Protein AF-A0ABD1CDZ5-F1 (afdb_monomer)

Solvent-accessible surface area (backbone atoms only — not comparable to full-atom values): 15949 Å² total; per-residue (Å²): 122,43,67,60,35,50,47,51,55,56,45,36,78,31,48,39,81,92,71,64,24,37,51,43,98,86,75,43,73,45,34,65,65,54,36,38,76,71,72,40,55,86,58,46,58,61,53,51,50,50,23,51,51,48,58,75,68,63,69,48,76,65,55,52,51,36,51,47,49,33,53,67,33,44,91,60,92,88,57,92,55,54,69,60,37,48,54,57,21,49,54,37,53,52,49,47,52,52,49,45,31,63,76,54,73,66,43,84,60,37,62,55,53,48,53,56,60,56,50,47,60,56,54,34,52,53,53,35,50,52,50,49,52,49,52,46,52,36,49,75,69,72,45,87,72,57,67,69,59,38,58,70,57,65,54,71,80,78,53,69,73,58,50,52,51,53,53,53,56,60,56,63,74,67,71,84,71,89,82,83,85,86,85,84,88,85,83,88,88,82,89,81,83,88,89,87,80,88,79,87,80,82,89,86,87,83,88,92,82,91,80,90,83,86,89,81,90,80,89,82,90,88,89,89,87,89,80,91,82,86,89,86,88,91,80,89,84,87,81,82,91,86,84,89,134

Foldseek 3Di:
DLVQLLVLLVQLVQADPVQLFGQDPVRDTQHLVNCVVVVNNVLVVLSSVLSVLCVVLVQDPLLSVLLSLLSVLPDDPPDPCNVVSVVSSVVSLVVNLVVLCVVVVNDPCSVVSSVSSVVSSVSSVVSLVVVLVVLQVCVLVVHDDPPVCCVVSVNDDDPVVSVVVSVVVVVVVPPPDDDDDDDDDDDDDDDDDDDDDDDDDDDDDDDDDDDDDDDDDDDDDDDDDDDDDDDDDDDDDDDDDDDDD

Sequence (245 aa):
ACSSEVMMLRMARRYDAATDSILFANNRSYTRDSYRMAGMADTIEDLLHFCRQMYSLTVDNVEYALLTAIVIFSDRPGLEQAELVEHIQSYYIDTLRIYILNRHGGDHKCSVIFAKLLSILTELRTLGNQNSEMCFSLKLKNRKLPRFLEEIWDVQDIPPSMQAQIVAQQQQGSAGVLQLPAIQAANNNAAALSQNSGSGGSSGSSLHGQQMTTPNNNSSSSQQQQQQVHANGSGGSSGGMLDQV

Secondary structure (DSSP, 8-state):
--HHHHHHHHHHTTEETTTTEEE-TTS-EEEHHHHHHTT-HHHHHHHHHHHHHHHHTT--HHHHHHHHHHHHTS--TT-TTHHHHHHHHHHHHHHHHHHHHHHTTT-THHHHHHHHHHHHHHHHHHHHHHHHHHHHHHHHTT----HHHHHHTT-PPPPHHHHHHHHHHHHHTS-SS--PPP---------------------------------------------------------------

Structure (mmCIF, N/CA/C/O backbone):
data_AF-A0ABD1CDZ5-F1
#
_entry.id   AF-A0ABD1CDZ5-F1
#
loop_
_atom_site.group_PDB
_atom_site.id
_atom_site.type_symbol
_atom_site.label_atom_id
_atom_site.label_alt_id
_atom_site.label_comp_id
_atom_site.label_asym_id
_atom_site.label_entity_id
_atom_site.label_seq_id
_atom_site.pdbx_PDB_ins_code
_atom_site.Cartn_x
_atom_site.Cartn_y
_atom_site.Cartn_z
_atom_site.occupancy
_atom_site.B_iso_or_equiv
_atom_site.auth_seq_id
_atom_site.auth_comp_id
_atom_site.auth_asym_id
_atom_site.auth_atom_id
_atom_site.pdbx_PDB_model_num
ATOM 1 N N . ALA A 1 1 ? -2.675 -4.984 11.079 1.00 68.81 1 ALA A N 1
ATOM 2 C CA . ALA A 1 1 ? -1.204 -4.777 11.057 1.00 68.81 1 ALA A CA 1
ATOM 3 C C . ALA A 1 1 ? -0.490 -5.090 9.719 1.00 68.81 1 ALA A C 1
ATOM 5 O O . ALA A 1 1 ? 0.612 -4.598 9.537 1.00 68.81 1 ALA A O 1
ATOM 6 N N . CYS A 1 2 ? -1.048 -5.857 8.771 1.00 90.81 2 CYS A N 1
ATOM 7 C CA . CYS A 1 2 ? -0.552 -5.919 7.371 1.00 90.81 2 CYS A CA 1
ATOM 8 C C . CYS A 1 2 ? -1.678 -5.724 6.335 1.00 90.81 2 CYS A C 1
ATOM 10 O O . CYS A 1 2 ? -1.440 -5.344 5.193 1.00 90.81 2 CYS A O 1
ATOM 12 N N . SER A 1 3 ? -2.931 -5.933 6.748 1.00 96.00 3 SER A N 1
ATOM 13 C CA . SER A 1 3 ? -4.127 -5.783 5.917 1.00 96.00 3 SER A CA 1
ATOM 14 C C . SER A 1 3 ? -4.270 -4.384 5.305 1.00 96.00 3 SER A C 1
ATOM 16 O O . SER A 1 3 ? -4.565 -4.276 4.117 1.00 96.00 3 SER A O 1
ATOM 18 N N . SER A 1 4 ? -4.030 -3.320 6.079 1.00 96.00 4 SER A N 1
ATOM 19 C CA . SER A 1 4 ? -4.047 -1.933 5.590 1.00 96.00 4 SER A CA 1
ATOM 20 C C . SER A 1 4 ? -2.900 -1.649 4.615 1.00 96.00 4 SER A C 1
ATOM 22 O O . SER A 1 4 ? -3.125 -1.054 3.569 1.00 96.00 4 SER A O 1
ATOM 24 N N . GLU A 1 5 ? -1.693 -2.142 4.890 1.00 97.25 5 GLU A N 1
ATOM 25 C CA . GLU A 1 5 ? -0.520 -1.996 4.015 1.00 97.25 5 GLU A CA 1
ATOM 26 C C . GLU A 1 5 ? -0.754 -2.679 2.650 1.00 97.25 5 GLU A C 1
ATOM 28 O O . GLU A 1 5 ? -0.604 -2.069 1.590 1.00 97.25 5 GLU A O 1
ATOM 33 N N . VAL A 1 6 ? -1.230 -3.930 2.658 1.00 97.56 6 VAL A N 1
ATOM 34 C CA . VAL A 1 6 ? -1.592 -4.666 1.434 1.00 97.56 6 VAL A CA 1
ATOM 35 C C . VAL A 1 6 ? -2.753 -3.992 0.698 1.00 97.56 6 VAL A C 1
ATOM 37 O O . VAL A 1 6 ? -2.795 -3.996 -0.535 1.00 97.56 6 VAL A O 1
ATOM 40 N N . MET A 1 7 ? -3.695 -3.383 1.421 1.00 96.88 7 MET A N 1
ATOM 41 C CA . MET A 1 7 ? -4.756 -2.582 0.814 1.00 96.88 7 MET A CA 1
ATOM 42 C C . MET A 1 7 ? -4.172 -1.392 0.038 1.00 96.88 7 MET A C 1
ATOM 44 O O . MET A 1 7 ? -4.588 -1.184 -1.101 1.00 96.88 7 MET A O 1
ATOM 48 N N . MET A 1 8 ? -3.176 -0.676 0.571 1.00 97.19 8 MET A N 1
ATOM 49 C CA . MET A 1 8 ? -2.532 0.438 -0.142 1.00 97.19 8 MET A CA 1
ATOM 50 C C . MET A 1 8 ? -1.826 -0.022 -1.422 1.00 97.19 8 MET A C 1
ATOM 52 O O . MET A 1 8 ? -1.990 0.607 -2.467 1.00 97.19 8 MET A O 1
ATOM 56 N N . LEU A 1 9 ? -1.132 -1.169 -1.399 1.00 97.75 9 LEU A N 1
ATOM 57 C CA . LEU A 1 9 ? -0.561 -1.769 -2.616 1.00 97.75 9 LEU A CA 1
ATOM 58 C C 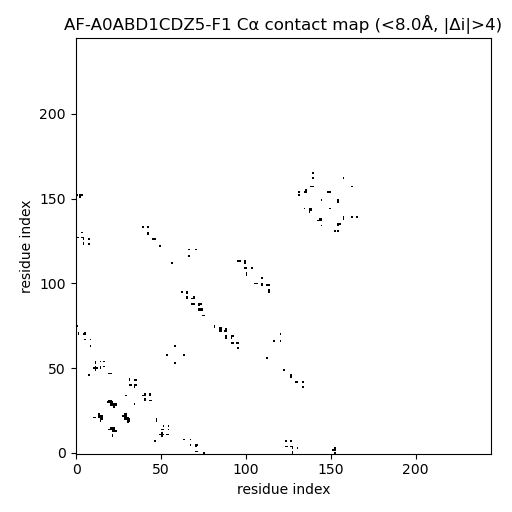. LEU A 1 9 ? -1.641 -2.060 -3.666 1.00 97.75 9 LEU A C 1
ATOM 60 O O . LEU A 1 9 ? -1.463 -1.778 -4.852 1.00 97.75 9 LEU A O 1
ATOM 64 N N . ARG A 1 10 ? -2.791 -2.598 -3.243 1.00 97.06 10 ARG A N 1
ATOM 65 C CA . ARG A 1 10 ? -3.923 -2.858 -4.144 1.00 97.06 10 ARG A CA 1
ATOM 66 C C . ARG A 1 10 ? -4.521 -1.572 -4.707 1.00 97.06 10 ARG A C 1
ATOM 68 O O . ARG A 1 10 ? -4.906 -1.571 -5.872 1.00 97.06 10 ARG A O 1
ATOM 75 N N . MET A 1 11 ? -4.582 -0.498 -3.921 1.00 96.75 11 MET A N 1
ATOM 76 C CA . MET A 1 11 ? -5.035 0.808 -4.403 1.00 96.75 11 MET A CA 1
ATOM 77 C C . MET A 1 11 ? -4.064 1.395 -5.432 1.00 96.75 11 MET A C 1
ATOM 79 O O . MET A 1 11 ? -4.508 1.816 -6.498 1.00 96.75 11 MET A O 1
ATOM 83 N N . ALA A 1 12 ? -2.753 1.326 -5.184 1.00 97.50 12 ALA A N 1
ATOM 84 C CA . ALA A 1 12 ? -1.737 1.800 -6.124 1.00 97.50 12 ALA A CA 1
ATOM 85 C C . ALA A 1 12 ? -1.795 1.079 -7.482 1.00 97.50 12 ALA A C 1
ATOM 87 O O . ALA A 1 12 ? -1.676 1.715 -8.525 1.00 97.50 12 ALA A O 1
ATOM 88 N N . ARG A 1 13 ? -2.101 -0.227 -7.504 1.00 96.62 13 ARG A N 1
ATOM 89 C CA . ARG A 1 13 ? -2.340 -0.988 -8.753 1.00 96.62 13 ARG A CA 1
ATOM 90 C C . ARG A 1 13 ? -3.537 -0.499 -9.572 1.00 96.62 13 ARG A C 1
ATOM 92 O O . ARG A 1 13 ? -3.704 -0.901 -10.721 1.00 96.62 13 ARG A O 1
ATOM 99 N N . ARG A 1 14 ? -4.426 0.277 -8.958 1.00 97.00 14 ARG A N 1
ATOM 100 C CA . ARG A 1 14 ? -5.653 0.812 -9.557 1.00 97.00 14 ARG A CA 1
ATOM 101 C C . ARG A 1 14 ? -5.575 2.320 -9.782 1.00 97.00 14 ARG A C 1
ATOM 103 O O . ARG A 1 14 ? -6.588 2.915 -10.145 1.00 97.00 14 ARG A O 1
ATOM 110 N N . TYR A 1 15 ? -4.411 2.918 -9.553 1.00 97.81 15 TYR A N 1
ATOM 111 C CA . TYR A 1 15 ? -4.178 4.333 -9.771 1.00 97.81 15 TYR A CA 1
ATOM 112 C C . TYR A 1 15 ? -4.171 4.666 -11.266 1.00 97.81 15 TYR A C 1
ATOM 114 O O . TYR A 1 15 ? -3.526 3.983 -12.062 1.00 97.81 15 TYR A O 1
ATOM 122 N N . ASP A 1 16 ? -4.879 5.731 -11.628 1.00 97.00 16 ASP A N 1
ATOM 123 C CA . ASP A 1 16 ? -4.861 6.330 -12.955 1.00 97.00 16 ASP A CA 1
ATOM 124 C C . ASP A 1 16 ? -4.146 7.685 -12.904 1.00 97.00 16 ASP A C 1
ATOM 126 O O . ASP A 1 16 ? -4.625 8.646 -12.295 1.00 97.00 16 ASP A O 1
ATOM 130 N N . ALA A 1 17 ? -3.000 7.760 -13.579 1.00 96.56 17 ALA A N 1
ATOM 131 C CA . ALA A 1 17 ? -2.166 8.954 -13.614 1.00 96.56 17 ALA A CA 1
ATOM 132 C C . ALA A 1 17 ? -2.795 10.114 -14.399 1.00 96.56 17 ALA A C 1
ATO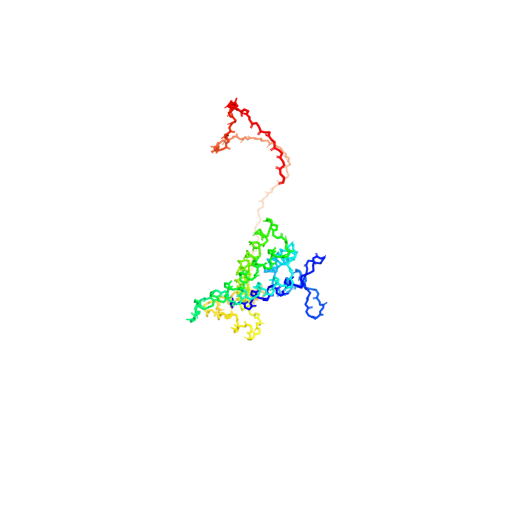M 134 O O . ALA A 1 17 ? -2.474 11.265 -14.116 1.00 96.56 17 ALA A O 1
ATOM 135 N N . ALA A 1 18 ? -3.684 9.839 -15.362 1.00 96.19 18 ALA A N 1
ATOM 136 C CA . ALA A 1 18 ? -4.317 10.888 -16.161 1.00 96.19 18 ALA A CA 1
ATOM 137 C C . ALA A 1 18 ? -5.313 11.717 -15.33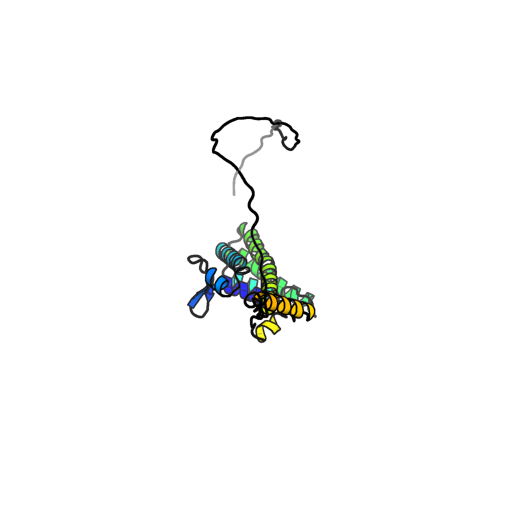9 1.00 96.19 18 ALA A C 1
ATOM 139 O O . ALA A 1 18 ? -5.489 12.909 -15.587 1.00 96.19 18 ALA A O 1
ATOM 140 N N . THR A 1 19 ? -5.956 11.084 -14.358 1.00 95.56 19 THR A N 1
ATOM 141 C CA . THR A 1 19 ? -7.008 11.694 -13.538 1.00 95.56 19 THR A CA 1
ATOM 142 C C . THR A 1 19 ? -6.605 11.910 -12.076 1.00 95.56 19 THR A C 1
ATOM 144 O O . THR A 1 19 ? -7.418 12.424 -11.311 1.00 95.56 19 THR A O 1
ATOM 147 N N . ASP A 1 20 ? -5.376 11.541 -11.685 1.00 96.25 20 ASP A N 1
ATOM 148 C CA . ASP A 1 20 ? -4.876 11.570 -10.295 1.00 96.25 20 ASP A CA 1
ATOM 149 C C . ASP A 1 20 ? -5.878 10.912 -9.325 1.00 96.25 20 ASP A C 1
ATOM 151 O O . ASP A 1 20 ? -6.330 11.505 -8.341 1.00 96.25 20 ASP A O 1
ATOM 155 N N . SER A 1 21 ? -6.307 9.690 -9.664 1.00 96.69 21 SER A N 1
ATOM 156 C CA . SER A 1 21 ? -7.429 9.017 -9.000 1.00 96.69 21 SER A CA 1
ATOM 157 C C . SER A 1 21 ? -7.246 7.505 -8.865 1.00 96.69 21 SER A C 1
ATOM 159 O O . SER A 1 21 ? -6.386 6.907 -9.510 1.00 96.69 21 SER A O 1
ATOM 161 N N . ILE A 1 22 ? -8.071 6.866 -8.029 1.00 97.44 22 ILE A N 1
ATOM 162 C CA . ILE A 1 22 ? -8.064 5.407 -7.831 1.00 97.44 22 ILE A CA 1
ATOM 163 C C . ILE A 1 22 ? -9.349 4.803 -8.407 1.00 97.44 22 ILE A C 1
ATOM 165 O O . ILE A 1 22 ? -10.457 5.196 -8.031 1.00 97.44 22 ILE A O 1
ATOM 169 N N . LEU A 1 23 ? -9.215 3.818 -9.301 1.00 96.81 23 LEU A N 1
ATOM 170 C CA . LEU A 1 23 ? -10.337 3.145 -9.956 1.00 96.81 23 LEU A CA 1
ATOM 171 C C . LEU A 1 23 ? -10.835 1.937 -9.150 1.00 96.81 23 LEU A C 1
ATOM 173 O O . LEU A 1 23 ? -10.222 0.861 -9.134 1.00 96.81 23 LEU A O 1
ATOM 177 N N . PHE A 1 24 ? -12.000 2.087 -8.530 1.00 93.75 24 PHE A N 1
ATOM 178 C CA . PHE A 1 24 ? -12.610 1.045 -7.707 1.00 93.75 24 PHE A CA 1
ATOM 179 C C . PHE A 1 24 ? -13.265 -0.047 -8.566 1.00 93.75 24 PHE A C 1
ATOM 181 O O . PHE A 1 24 ? -13.491 0.117 -9.765 1.00 93.75 24 PHE A O 1
ATOM 188 N N . ALA A 1 25 ? -13.586 -1.187 -7.948 1.00 91.06 25 ALA A N 1
ATOM 189 C CA . ALA A 1 25 ? -14.155 -2.357 -8.632 1.00 91.06 25 ALA A CA 1
ATOM 190 C C . ALA A 1 25 ? -15.523 -2.095 -9.295 1.00 91.06 25 ALA A C 1
ATOM 192 O O . ALA A 1 25 ? -15.928 -2.826 -10.191 1.00 91.06 25 ALA A O 1
ATOM 193 N N . ASN A 1 26 ? -16.223 -1.035 -8.886 1.00 91.81 26 ASN A N 1
ATOM 194 C CA . ASN A 1 26 ? -17.458 -0.559 -9.512 1.00 91.81 26 ASN A CA 1
ATOM 195 C C . ASN A 1 26 ? -17.212 0.335 -10.747 1.00 91.81 26 ASN A C 1
ATOM 197 O O . ASN A 1 26 ? -18.135 1.018 -11.189 1.00 91.81 26 ASN A O 1
ATOM 201 N N . ASN A 1 27 ? -15.978 0.377 -11.263 1.00 91.75 27 ASN A N 1
ATOM 202 C CA . ASN A 1 27 ? -15.522 1.247 -12.350 1.00 91.75 27 ASN A CA 1
ATOM 203 C C . ASN A 1 27 ? -15.737 2.747 -12.098 1.00 91.75 27 ASN A C 1
ATOM 205 O O . ASN A 1 27 ? -15.806 3.534 -13.041 1.00 91.75 27 ASN A O 1
ATOM 209 N N . ARG A 1 28 ? -15.819 3.164 -10.830 1.00 94.31 28 ARG A N 1
ATOM 210 C CA . ARG A 1 28 ? -15.822 4.581 -10.464 1.00 94.31 28 ARG A CA 1
ATOM 211 C C . ARG A 1 28 ? -14.425 5.015 -10.055 1.00 94.31 28 ARG A C 1
ATOM 213 O O . ARG A 1 28 ? -13.758 4.341 -9.270 1.00 94.31 28 ARG A O 1
ATOM 220 N N . SER A 1 29 ? -14.009 6.145 -10.606 1.00 95.00 29 SER A N 1
ATOM 221 C CA . SER A 1 29 ? -12.802 6.847 -10.197 1.00 95.00 29 SER A CA 1
ATOM 222 C C . SER A 1 29 ? -13.102 7.653 -8.933 1.00 95.00 29 SER A C 1
ATOM 224 O O . SER A 1 29 ? -14.091 8.387 -8.875 1.00 95.00 29 SER A O 1
ATOM 226 N N . TYR A 1 30 ? -12.263 7.481 -7.915 1.00 94.88 30 TYR A N 1
ATOM 227 C CA . TYR A 1 30 ? -12.308 8.259 -6.684 1.00 94.88 30 TYR A CA 1
ATOM 228 C C . TYR A 1 30 ? -11.136 9.231 -6.679 1.00 94.88 30 TYR A C 1
ATOM 230 O O . TYR A 1 30 ? -9.973 8.840 -6.565 1.00 94.88 30 TYR A O 1
ATOM 238 N N . THR A 1 31 ? -11.470 10.506 -6.834 1.00 94.75 31 THR A N 1
ATOM 239 C CA . THR A 1 31 ? -10.530 11.630 -6.828 1.00 94.75 31 THR A CA 1
ATOM 240 C C . THR A 1 31 ? -10.275 12.119 -5.408 1.00 94.75 31 THR A C 1
ATOM 242 O O . THR A 1 31 ? -11.043 11.819 -4.490 1.00 94.75 31 THR A O 1
ATOM 245 N N . ARG A 1 32 ? -9.265 12.976 -5.232 1.00 94.12 32 ARG A N 1
ATOM 246 C CA . ARG A 1 32 ? -9.036 13.734 -3.989 1.00 94.12 32 ARG A CA 1
ATOM 247 C C . ARG A 1 32 ? -10.325 14.328 -3.404 1.00 94.12 32 ARG A C 1
ATOM 249 O O . ARG A 1 32 ? -10.577 14.186 -2.209 1.00 94.12 32 ARG A O 1
ATOM 256 N N . ASP A 1 33 ? -11.175 14.925 -4.237 1.00 93.62 33 ASP A N 1
ATOM 257 C CA . ASP A 1 33 ? -12.440 15.518 -3.788 1.00 93.62 33 ASP A CA 1
ATOM 258 C C . ASP A 1 33 ? -13.452 14.473 -3.305 1.00 93.62 33 ASP A C 1
ATOM 260 O O . ASP A 1 33 ? -14.151 14.705 -2.320 1.00 93.62 33 ASP A O 1
ATOM 264 N N . SER A 1 34 ? -13.471 13.283 -3.912 1.00 93.00 34 SER A N 1
ATOM 265 C CA . SER A 1 34 ? -14.318 12.169 -3.460 1.00 93.00 34 SER A CA 1
ATOM 266 C C . SER A 1 34 ? -13.983 11.760 -2.018 1.00 93.00 34 SER A C 1
ATOM 268 O O . SER A 1 34 ? -14.881 11.557 -1.200 1.00 93.00 34 SER A O 1
ATOM 270 N N . TYR A 1 35 ? -12.691 11.701 -1.677 1.00 91.94 35 TYR A N 1
ATOM 271 C CA . TYR A 1 35 ? -12.227 11.405 -0.316 1.00 91.94 35 TYR A CA 1
ATOM 272 C C . TYR A 1 35 ? -12.471 12.568 0.652 1.00 91.94 35 TYR A C 1
ATOM 274 O O . TYR A 1 35 ? -12.860 12.338 1.799 1.00 91.94 35 TYR A O 1
ATOM 282 N N . ARG A 1 36 ? -12.315 13.820 0.201 1.00 90.56 36 ARG A N 1
ATOM 283 C CA . ARG A 1 36 ? -12.657 15.011 0.998 1.00 90.56 36 ARG A CA 1
ATOM 284 C C . ARG A 1 36 ? -14.130 15.023 1.392 1.00 90.56 36 ARG A C 1
ATOM 286 O O . ARG A 1 36 ? -14.440 15.205 2.566 1.00 90.56 36 ARG A O 1
ATOM 293 N N . MET A 1 37 ? -15.027 14.750 0.444 1.00 90.19 37 MET A N 1
ATOM 294 C CA . MET A 1 37 ? -16.468 14.639 0.703 1.00 90.19 37 MET A CA 1
ATOM 295 C C . MET A 1 37 ? -16.803 13.508 1.686 1.00 90.19 37 MET A C 1
ATOM 297 O O . MET A 1 37 ? -17.761 13.620 2.448 1.00 90.19 37 MET A O 1
ATOM 301 N N . ALA A 1 38 ? -15.998 12.444 1.711 1.00 86.94 38 ALA A N 1
ATOM 302 C CA . ALA A 1 38 ? -16.122 11.346 2.667 1.00 86.94 38 ALA A CA 1
ATOM 303 C C . ALA A 1 38 ? -15.504 11.646 4.051 1.00 86.94 38 ALA A C 1
ATOM 305 O O . ALA A 1 38 ? -15.592 10.813 4.952 1.00 86.94 38 ALA A O 1
ATOM 306 N N . GLY A 1 39 ? -14.896 12.821 4.247 1.00 85.06 39 GLY A N 1
ATOM 307 C CA . GLY A 1 39 ? -14.242 13.202 5.502 1.00 85.06 39 GLY A CA 1
ATOM 308 C C . GLY A 1 39 ? -12.843 12.608 5.695 1.00 85.06 39 GLY A C 1
ATOM 309 O O . GLY A 1 39 ? -12.371 12.560 6.827 1.00 85.06 39 GLY A O 1
ATOM 310 N N . MET A 1 40 ? -12.189 12.174 4.613 1.00 87.31 40 MET A N 1
ATOM 311 C CA . MET A 1 40 ? -10.842 11.577 4.591 1.00 87.31 40 MET A CA 1
ATOM 312 C C . MET A 1 40 ? -9.811 12.497 3.911 1.00 87.31 40 MET A C 1
ATOM 314 O O . MET A 1 40 ? -8.879 12.033 3.257 1.00 87.31 40 MET A O 1
ATOM 318 N N . ALA A 1 41 ? -10.009 13.814 4.012 1.00 85.81 41 ALA A N 1
ATOM 319 C CA . ALA A 1 41 ? -9.194 14.822 3.333 1.00 85.81 41 ALA A CA 1
ATOM 320 C C . ALA A 1 41 ? -7.704 14.759 3.704 1.00 85.81 41 ALA A C 1
ATOM 322 O O . ALA A 1 41 ? -6.858 14.983 2.842 1.00 85.81 41 ALA A O 1
ATOM 323 N N . ASP A 1 42 ? -7.408 14.442 4.963 1.00 82.31 42 ASP A N 1
ATOM 324 C CA . ASP A 1 42 ? -6.054 14.532 5.514 1.00 82.31 42 ASP A CA 1
ATOM 325 C C . ASP A 1 42 ? -5.171 13.350 5.090 1.00 82.31 42 ASP A C 1
ATOM 327 O O . ASP A 1 42 ? -3.961 13.490 5.000 1.00 82.31 42 ASP A O 1
ATOM 331 N N . THR A 1 43 ? -5.765 12.196 4.770 1.00 85.75 43 THR A N 1
ATOM 332 C CA . THR A 1 43 ? -5.012 10.969 4.444 1.00 85.75 43 THR A CA 1
ATOM 333 C C . THR A 1 43 ? -4.905 10.706 2.943 1.00 85.75 43 THR A C 1
ATOM 335 O O . THR A 1 43 ? -4.034 9.962 2.496 1.00 85.75 43 THR A O 1
ATOM 338 N N . ILE A 1 44 ? -5.798 11.282 2.131 1.00 92.56 44 ILE A N 1
ATOM 339 C CA . ILE A 1 44 ? -5.809 10.993 0.691 1.00 92.56 44 ILE A CA 1
ATOM 340 C C . ILE A 1 44 ? -4.573 11.538 -0.031 1.00 92.56 44 ILE A C 1
ATOM 342 O O . ILE A 1 44 ? -4.143 10.937 -1.012 1.00 92.56 44 ILE A O 1
ATOM 346 N N . GLU A 1 45 ? -3.983 12.646 0.426 1.00 92.94 45 GLU A N 1
ATOM 347 C CA . GLU A 1 45 ? -2.821 13.213 -0.266 1.00 92.94 45 GLU A CA 1
ATOM 348 C C . GLU A 1 45 ? -1.606 12.287 -0.182 1.00 92.94 45 GLU A C 1
ATOM 350 O O . GLU A 1 45 ? -0.974 12.026 -1.206 1.00 92.94 45 GLU A O 1
ATOM 355 N N . ASP A 1 46 ? -1.346 11.714 0.993 1.00 94.69 46 ASP A N 1
ATOM 356 C CA . ASP A 1 46 ? -0.247 10.768 1.197 1.00 94.69 46 ASP A CA 1
ATOM 357 C C . ASP A 1 46 ? -0.477 9.467 0.419 1.00 94.69 46 ASP A C 1
ATOM 359 O O . ASP A 1 46 ? 0.436 8.946 -0.226 1.00 94.69 46 ASP A O 1
ATOM 363 N N . LEU A 1 47 ? -1.723 8.984 0.372 1.00 95.94 47 LEU A N 1
ATOM 364 C CA . LEU A 1 47 ? -2.083 7.822 -0.439 1.00 95.94 47 LEU A CA 1
ATOM 365 C C . LEU A 1 47 ? -1.879 8.075 -1.941 1.00 95.94 47 LEU A C 1
ATOM 367 O O . LEU A 1 47 ? -1.317 7.228 -2.637 1.00 95.94 47 LEU A O 1
ATOM 371 N N . LEU A 1 48 ? -2.323 9.220 -2.468 1.00 96.56 48 LEU A N 1
ATOM 372 C CA . LEU A 1 48 ? -2.115 9.553 -3.881 1.00 96.56 48 LEU A CA 1
ATOM 373 C C . LEU A 1 48 ? -0.633 9.801 -4.179 1.00 96.56 48 LEU A C 1
ATOM 375 O O . LEU A 1 48 ? -0.150 9.404 -5.239 1.00 96.56 48 LEU A O 1
ATOM 379 N N . HIS A 1 49 ? 0.114 10.390 -3.244 1.00 96.38 49 HIS A N 1
ATOM 380 C CA . HIS A 1 49 ? 1.561 10.531 -3.357 1.00 96.38 49 HIS A CA 1
ATOM 381 C C . HIS A 1 49 ? 2.245 9.166 -3.480 1.00 96.38 49 HIS A C 1
ATOM 383 O O . HIS A 1 49 ? 3.015 8.952 -4.417 1.00 96.38 49 HIS A O 1
ATOM 389 N N . PHE A 1 50 ? 1.893 8.218 -2.615 1.00 97.38 50 PHE A N 1
ATOM 390 C CA . PHE A 1 50 ? 2.342 6.834 -2.712 1.00 97.38 50 PHE A CA 1
ATOM 391 C C . PHE A 1 50 ? 1.974 6.195 -4.058 1.00 97.38 50 PHE A C 1
ATOM 393 O O . PHE A 1 50 ? 2.825 5.597 -4.715 1.00 97.38 50 PHE A O 1
ATOM 400 N N . CYS A 1 51 ? 0.740 6.378 -4.534 1.00 97.75 51 CYS A N 1
ATOM 401 C CA . CYS A 1 51 ? 0.311 5.855 -5.832 1.00 97.75 51 CYS A CA 1
ATOM 402 C C . CYS A 1 51 ? 1.147 6.418 -6.995 1.00 97.75 51 CYS A C 1
ATOM 404 O O . CYS A 1 51 ? 1.569 5.666 -7.875 1.00 97.75 51 CYS A O 1
ATOM 406 N N . ARG A 1 52 ? 1.451 7.723 -6.978 1.00 97.31 52 ARG A N 1
ATOM 407 C CA . ARG A 1 52 ? 2.334 8.371 -7.960 1.00 97.31 52 ARG A CA 1
ATOM 408 C C . ARG A 1 52 ? 3.752 7.807 -7.916 1.00 97.31 52 ARG A C 1
ATOM 410 O O . ARG A 1 52 ? 4.340 7.587 -8.974 1.00 97.31 52 ARG A O 1
ATOM 417 N N . GLN A 1 53 ? 4.288 7.538 -6.723 1.00 96.62 53 GLN A N 1
ATOM 418 C CA . GLN A 1 53 ? 5.591 6.886 -6.573 1.00 96.62 53 GLN A CA 1
ATOM 419 C C . GLN A 1 53 ? 5.585 5.480 -7.187 1.00 96.62 53 GLN A C 1
ATOM 421 O O . GLN A 1 53 ? 6.432 5.179 -8.025 1.00 96.62 53 GLN A O 1
ATOM 426 N N . MET A 1 54 ? 4.591 4.653 -6.851 1.00 97.62 54 MET A N 1
ATOM 427 C CA . MET A 1 54 ? 4.436 3.302 -7.407 1.00 97.62 54 MET A CA 1
ATOM 428 C C . MET A 1 54 ? 4.313 3.311 -8.936 1.00 97.62 54 MET A C 1
ATOM 430 O O . MET A 1 54 ? 4.931 2.496 -9.619 1.00 97.62 54 MET A O 1
ATOM 434 N N . TYR A 1 55 ? 3.550 4.259 -9.484 1.00 96.62 55 TYR A N 1
ATOM 435 C CA . TYR A 1 55 ? 3.408 4.438 -10.927 1.00 96.62 55 TYR A CA 1
ATOM 436 C C . TYR A 1 55 ? 4.734 4.840 -11.592 1.00 96.62 55 TYR A C 1
ATOM 438 O O . TYR A 1 55 ? 5.120 4.258 -12.603 1.00 96.62 55 TYR A O 1
ATOM 446 N N . SER A 1 56 ? 5.467 5.788 -10.997 1.00 95.62 56 SER A N 1
ATOM 447 C CA . SER A 1 56 ? 6.770 6.263 -11.490 1.00 95.62 56 SER A CA 1
ATOM 448 C C . SER A 1 56 ? 7.851 5.177 -11.470 1.00 95.62 56 SER A C 1
ATOM 450 O O . SER A 1 56 ? 8.698 5.117 -12.360 1.00 95.62 56 SER A O 1
ATOM 452 N N . LEU A 1 57 ? 7.800 4.273 -10.487 1.00 94.19 57 LEU A N 1
ATOM 453 C CA . LEU A 1 57 ? 8.682 3.107 -10.412 1.00 94.19 57 LEU A CA 1
ATOM 454 C C . LEU A 1 57 ? 8.344 2.025 -11.444 1.00 94.19 57 LEU A C 1
ATOM 456 O O . LEU A 1 57 ? 9.118 1.084 -11.601 1.00 94.19 57 LEU A O 1
ATOM 460 N N . THR A 1 58 ? 7.226 2.153 -12.168 1.00 94.38 58 THR A N 1
ATOM 461 C CA . THR A 1 58 ? 6.761 1.181 -13.170 1.00 94.38 58 THR A CA 1
ATOM 462 C C . THR A 1 58 ? 6.663 -0.244 -12.617 1.00 94.38 58 THR A C 1
ATOM 464 O O . THR A 1 58 ? 6.983 -1.206 -13.313 1.00 94.38 58 THR A O 1
ATOM 467 N N . VAL A 1 59 ? 6.220 -0.361 -11.358 1.00 95.94 59 VAL A N 1
ATOM 468 C CA . VAL A 1 59 ? 6.159 -1.638 -10.634 1.00 95.94 59 VAL A CA 1
ATOM 469 C C . VAL A 1 59 ? 5.243 -2.614 -11.363 1.00 95.94 59 VAL A C 1
ATOM 471 O O . VAL A 1 59 ? 4.085 -2.297 -11.653 1.00 95.94 59 VAL A O 1
ATOM 474 N N . ASP A 1 60 ? 5.739 -3.810 -11.647 1.00 95.50 60 ASP A N 1
ATOM 475 C CA . ASP A 1 60 ? 4.995 -4.809 -12.401 1.00 95.50 60 ASP A CA 1
ATOM 476 C C . ASP A 1 60 ? 4.254 -5.832 -11.530 1.00 95.50 60 ASP A C 1
ATOM 478 O O . ASP A 1 60 ? 4.287 -5.818 -10.300 1.00 95.50 60 ASP A O 1
ATOM 482 N N . ASN A 1 61 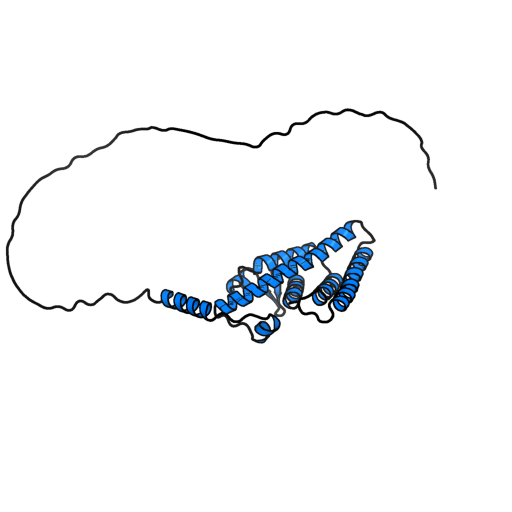? 3.552 -6.761 -12.184 1.00 96.94 61 ASN A N 1
ATOM 483 C CA . ASN A 1 61 ? 2.756 -7.766 -11.489 1.00 96.94 61 ASN A CA 1
ATOM 484 C C . ASN A 1 61 ? 3.569 -8.683 -10.565 1.00 96.94 61 ASN A C 1
ATOM 486 O O . ASN A 1 61 ? 3.042 -9.067 -9.518 1.00 96.94 61 ASN A O 1
ATOM 490 N N . VAL A 1 62 ? 4.796 -9.041 -10.948 1.00 97.88 62 VAL A N 1
ATOM 491 C CA . VAL A 1 62 ? 5.659 -9.937 -10.171 1.00 97.88 62 VAL A CA 1
ATOM 492 C C . VAL A 1 62 ? 6.214 -9.191 -8.964 1.00 97.88 62 VAL A C 1
ATOM 494 O O . VAL A 1 62 ? 6.128 -9.689 -7.844 1.00 97.88 62 VAL A O 1
ATOM 497 N N . GLU A 1 63 ? 6.684 -7.963 -9.161 1.00 97.44 63 GLU A N 1
ATOM 498 C CA . GLU A 1 63 ? 7.176 -7.088 -8.100 1.00 97.44 63 GLU A CA 1
ATOM 499 C C . GLU A 1 63 ? 6.073 -6.788 -7.082 1.00 97.44 63 GLU A C 1
ATOM 501 O O . GLU A 1 63 ? 6.295 -6.934 -5.884 1.00 97.44 63 GLU A O 1
ATOM 506 N N . TYR A 1 64 ? 4.847 -6.480 -7.523 1.00 98.12 64 TYR A N 1
ATOM 507 C CA . TYR A 1 64 ? 3.707 -6.324 -6.614 1.00 98.12 64 TYR A CA 1
ATOM 508 C C . TYR A 1 64 ? 3.407 -7.596 -5.812 1.00 98.12 64 TYR A C 1
ATOM 510 O O . TYR A 1 64 ? 3.059 -7.501 -4.633 1.00 98.12 64 TYR A O 1
ATOM 518 N N . ALA A 1 65 ? 3.489 -8.775 -6.434 1.00 98.44 65 ALA A N 1
ATOM 519 C CA . ALA A 1 65 ? 3.238 -10.041 -5.749 1.00 98.44 65 ALA A CA 1
ATOM 520 C C . ALA A 1 65 ? 4.306 -10.310 -4.679 1.00 98.44 65 ALA A C 1
ATOM 522 O O . ALA A 1 65 ? 3.967 -10.638 -3.542 1.00 98.44 65 ALA A O 1
ATOM 523 N N . LEU A 1 66 ? 5.579 -10.092 -5.019 1.00 98.44 66 LEU A N 1
ATOM 524 C CA . LEU A 1 66 ? 6.702 -10.257 -4.100 1.00 98.44 66 LEU A CA 1
ATOM 525 C C . LEU A 1 66 ? 6.663 -9.227 -2.970 1.00 98.44 66 LEU A C 1
ATOM 527 O O . LEU A 1 66 ? 6.762 -9.614 -1.812 1.00 98.44 66 LEU A O 1
ATOM 531 N N . LEU A 1 67 ? 6.408 -7.948 -3.262 1.00 98.25 67 LEU A N 1
ATOM 532 C CA . LEU A 1 67 ? 6.205 -6.919 -2.236 1.00 98.25 67 LEU A CA 1
ATOM 533 C C . LEU A 1 67 ? 5.052 -7.280 -1.297 1.00 98.25 67 LEU A C 1
ATOM 535 O O . LEU A 1 67 ? 5.185 -7.150 -0.085 1.00 98.25 67 LEU A O 1
ATOM 539 N N . THR A 1 68 ? 3.940 -7.788 -1.833 1.00 98.31 68 THR A N 1
ATOM 540 C CA . THR A 1 68 ? 2.805 -8.237 -1.012 1.00 98.31 68 THR A CA 1
ATOM 541 C C . THR A 1 68 ? 3.213 -9.377 -0.077 1.00 98.31 68 THR A C 1
ATOM 543 O O . THR A 1 68 ? 2.879 -9.336 1.105 1.00 98.31 68 THR A O 1
ATOM 546 N N . ALA A 1 69 ? 3.958 -10.371 -0.569 1.00 98.38 69 ALA A N 1
ATOM 547 C CA . ALA A 1 69 ? 4.462 -11.466 0.258 1.00 98.38 69 ALA A CA 1
ATOM 548 C C . ALA A 1 69 ? 5.426 -10.960 1.345 1.00 98.38 69 ALA A C 1
ATOM 550 O O . ALA A 1 69 ? 5.262 -11.301 2.514 1.00 98.38 69 ALA A O 1
ATOM 551 N N . ILE A 1 70 ? 6.366 -10.080 0.986 1.00 98.44 70 ILE A N 1
ATOM 552 C CA . ILE A 1 70 ? 7.316 -9.468 1.927 1.00 98.44 70 ILE A CA 1
ATOM 553 C C . ILE A 1 70 ? 6.575 -8.692 3.023 1.00 98.44 70 ILE A C 1
ATOM 555 O O . ILE A 1 70 ? 6.955 -8.782 4.189 1.00 98.44 70 ILE A O 1
ATOM 559 N N . VAL A 1 71 ? 5.507 -7.963 2.684 1.00 97.88 71 VAL A N 1
ATOM 560 C CA . VAL A 1 71 ? 4.662 -7.235 3.648 1.00 97.88 71 VAL A CA 1
ATOM 561 C C . VAL A 1 71 ? 3.928 -8.190 4.595 1.00 97.88 71 VAL A C 1
ATOM 563 O O . VAL A 1 71 ? 3.902 -7.944 5.803 1.00 97.88 71 VAL A O 1
ATOM 566 N N . ILE A 1 72 ? 3.356 -9.281 4.069 1.00 97.75 72 ILE A N 1
ATOM 567 C CA . ILE A 1 72 ? 2.642 -10.299 4.860 1.00 97.75 72 ILE A CA 1
ATOM 568 C C . ILE A 1 72 ? 3.584 -10.977 5.861 1.00 97.75 72 ILE A C 1
ATOM 570 O O . ILE A 1 72 ? 3.218 -11.112 7.025 1.00 97.75 72 ILE A O 1
ATOM 574 N N . PHE A 1 73 ? 4.789 -11.349 5.426 1.00 97.88 73 PHE A N 1
ATOM 575 C CA . PHE A 1 73 ? 5.807 -12.000 6.259 1.00 97.88 73 PHE A CA 1
ATOM 576 C C . PHE A 1 73 ? 6.770 -11.013 6.930 1.00 97.88 73 PHE A C 1
ATOM 578 O O . PHE A 1 73 ? 7.839 -11.397 7.377 1.00 97.88 73 PHE A O 1
ATOM 585 N N . SER A 1 74 ? 6.432 -9.727 7.001 1.00 95.88 74 SER A N 1
ATOM 586 C CA . SER A 1 74 ? 7.254 -8.776 7.749 1.00 95.88 74 SER A CA 1
ATOM 587 C C . SER A 1 74 ? 7.098 -8.999 9.254 1.00 95.88 74 SER A C 1
ATOM 589 O O . SER A 1 74 ? 5.991 -9.282 9.714 1.00 95.88 74 SER A O 1
ATOM 591 N N . ASP A 1 75 ? 8.160 -8.758 10.020 1.00 93.94 75 ASP A N 1
ATOM 592 C CA . ASP A 1 75 ? 8.130 -8.850 11.483 1.00 93.94 75 ASP A CA 1
ATOM 593 C C . ASP A 1 75 ? 7.010 -7.984 12.103 1.00 93.94 75 ASP A C 1
ATOM 595 O O . ASP A 1 75 ? 6.689 -6.880 11.621 1.00 93.94 75 ASP A O 1
ATOM 599 N N . ARG A 1 76 ? 6.351 -8.522 13.133 1.00 94.38 76 ARG A N 1
ATOM 600 C CA . ARG A 1 76 ? 5.252 -7.884 13.870 1.00 94.38 76 ARG A CA 1
ATOM 601 C C . ARG A 1 76 ? 5.350 -8.217 15.363 1.00 94.38 76 ARG A C 1
ATOM 603 O O . ARG A 1 76 ? 5.671 -9.348 15.722 1.00 94.38 76 ARG A O 1
ATOM 610 N N . PRO A 1 77 ? 4.969 -7.275 16.244 1.00 93.12 77 PRO A N 1
ATOM 611 C CA . PRO A 1 77 ? 4.844 -7.561 17.667 1.00 93.12 77 PRO A CA 1
ATOM 612 C C . PRO A 1 77 ? 3.877 -8.722 17.929 1.00 93.12 77 PRO A C 1
ATOM 614 O O . PRO A 1 77 ? 2.804 -8.781 17.331 1.00 93.12 77 PRO A O 1
ATOM 617 N N . GLY A 1 78 ? 4.246 -9.614 18.851 1.00 94.19 78 GLY A N 1
ATOM 618 C CA . GLY A 1 78 ? 3.402 -10.740 19.265 1.00 94.19 78 GLY A CA 1
ATOM 619 C C . GLY A 1 78 ? 3.523 -12.003 18.405 1.00 94.19 78 GLY A C 1
ATOM 620 O O . GLY A 1 78 ? 2.722 -12.916 18.584 1.00 94.19 78 GLY A O 1
ATOM 621 N N . LEU A 1 79 ? 4.498 -12.086 17.492 1.00 96.62 79 LEU A N 1
ATOM 622 C CA . LEU A 1 79 ? 4.789 -13.328 16.770 1.00 96.62 79 LEU A CA 1
ATOM 623 C C . LEU A 1 79 ? 5.354 -14.406 17.708 1.00 96.62 79 LEU A C 1
ATOM 625 O O . LEU A 1 79 ? 6.339 -14.179 18.404 1.00 96.62 79 LEU A O 1
ATOM 629 N N . GLU A 1 80 ? 4.769 -15.606 17.666 1.00 97.50 80 GLU A N 1
ATOM 630 C CA . GLU A 1 80 ? 5.258 -16.772 18.420 1.00 97.50 80 GLU A CA 1
ATOM 631 C C . GLU A 1 80 ? 6.562 -17.342 17.839 1.00 97.50 80 GLU A C 1
ATOM 633 O O . GLU A 1 80 ? 7.420 -17.817 18.577 1.00 97.50 80 GLU A O 1
ATOM 638 N N . GLN A 1 81 ? 6.715 -17.296 16.510 1.00 97.31 81 GLN A N 1
ATOM 639 C CA . GLN A 1 81 ? 7.859 -17.850 15.775 1.00 97.31 81 GLN A CA 1
ATOM 640 C C . GLN A 1 81 ? 8.485 -16.790 14.858 1.00 97.31 81 GLN A C 1
ATOM 642 O O . GLN A 1 81 ? 8.489 -16.933 13.634 1.00 97.31 81 GLN A O 1
ATOM 647 N N . ALA A 1 82 ? 8.985 -15.701 15.447 1.00 97.12 82 ALA A N 1
ATOM 648 C CA . ALA A 1 82 ? 9.542 -14.567 14.702 1.00 97.12 82 ALA A CA 1
ATOM 649 C C . ALA A 1 82 ? 10.677 -14.975 13.739 1.00 97.12 82 ALA A C 1
ATOM 651 O O . ALA A 1 82 ? 10.639 -14.597 12.571 1.00 97.12 82 ALA A O 1
ATOM 652 N N . GLU A 1 83 ? 11.611 -15.830 14.176 1.00 97.44 83 GLU A N 1
ATOM 653 C CA . GLU A 1 83 ? 12.718 -16.313 13.328 1.00 97.44 83 GLU A CA 1
ATOM 654 C C . GLU A 1 83 ? 12.232 -17.089 12.093 1.00 97.44 83 GLU A C 1
ATOM 656 O O . GLU A 1 83 ? 12.784 -16.947 11.002 1.00 97.44 83 GLU A O 1
ATOM 661 N N . LEU A 1 84 ? 11.171 -17.896 12.232 1.00 98.12 84 LEU A N 1
ATOM 662 C CA . LEU A 1 84 ? 10.602 -18.619 11.094 1.00 98.12 84 LEU A CA 1
ATOM 663 C C . LEU A 1 84 ? 9.998 -17.643 10.078 1.00 98.12 84 LEU A C 1
ATOM 665 O O . LEU A 1 84 ? 10.190 -17.805 8.873 1.00 98.12 84 LEU A O 1
ATOM 669 N N . VAL A 1 85 ? 9.275 -16.630 10.560 1.00 98.25 85 VAL A N 1
ATOM 670 C CA . VAL A 1 85 ? 8.678 -15.595 9.706 1.00 98.25 85 VAL A CA 1
ATOM 671 C C . VAL A 1 85 ? 9.765 -14.801 8.983 1.00 98.25 85 VAL A C 1
ATOM 673 O O . VAL A 1 85 ? 9.657 -14.611 7.774 1.00 98.25 85 VAL A O 1
ATOM 676 N N . GLU A 1 86 ? 10.838 -14.420 9.677 1.00 97.62 86 GLU A N 1
ATOM 677 C CA . GLU A 1 86 ? 12.001 -13.748 9.085 1.00 97.62 86 GLU A CA 1
ATOM 678 C C . GLU A 1 86 ? 12.675 -14.611 8.008 1.00 97.62 86 GLU A C 1
ATOM 680 O O . GLU A 1 86 ? 12.996 -14.122 6.920 1.00 97.62 86 GLU A O 1
ATOM 685 N N . HIS A 1 87 ? 12.831 -15.915 8.256 1.00 98.19 87 HIS A N 1
ATOM 686 C CA . HIS A 1 87 ? 13.393 -16.837 7.271 1.00 98.19 87 HIS A CA 1
ATOM 687 C C . HIS A 1 87 ? 12.519 -16.933 6.010 1.00 98.19 87 HIS A C 1
ATOM 689 O O . HIS A 1 87 ? 13.025 -16.855 4.887 1.00 98.19 87 HIS A O 1
ATOM 695 N N . ILE A 1 88 ? 11.195 -17.032 6.178 1.00 98.44 88 ILE A N 1
ATOM 696 C CA . ILE A 1 88 ? 10.240 -17.022 5.061 1.00 98.44 88 ILE A CA 1
ATOM 697 C C . ILE A 1 88 ? 10.307 -15.686 4.310 1.00 98.44 88 ILE A C 1
ATOM 699 O O . ILE A 1 88 ? 10.322 -15.670 3.080 1.00 98.44 88 ILE A O 1
ATOM 703 N N . GLN A 1 89 ? 10.368 -14.561 5.023 1.00 98.44 89 GLN A N 1
ATOM 704 C CA . GLN A 1 89 ? 10.471 -13.239 4.414 1.00 98.44 89 GLN A CA 1
ATOM 705 C C . GLN A 1 89 ? 11.739 -13.099 3.569 1.00 98.44 89 GLN A C 1
ATOM 707 O O . GLN A 1 89 ? 11.671 -12.617 2.435 1.00 98.44 89 GLN A O 1
ATOM 712 N N . SER A 1 90 ? 12.874 -13.555 4.102 1.00 98.25 90 SER A N 1
ATOM 713 C CA . SER A 1 90 ? 14.180 -13.504 3.441 1.00 98.25 90 SER A CA 1
ATOM 714 C C . SER A 1 90 ? 14.140 -14.193 2.077 1.00 98.25 90 SER A C 1
ATOM 716 O O . SER A 1 90 ? 14.620 -13.631 1.094 1.00 98.25 90 SER A O 1
ATOM 718 N N . TYR A 1 91 ? 13.443 -15.331 1.971 1.00 98.50 91 TYR A N 1
ATOM 719 C CA . TYR A 1 91 ? 13.241 -16.022 0.695 1.00 98.50 91 TYR A CA 1
ATOM 720 C C . TYR A 1 91 ? 12.565 -15.134 -0.367 1.00 98.50 91 TYR A C 1
ATOM 722 O O . TYR A 1 91 ? 12.989 -15.105 -1.526 1.00 98.50 91 TYR A O 1
ATOM 730 N N . TYR A 1 92 ? 11.531 -14.371 0.005 1.00 98.62 92 TYR A N 1
ATOM 731 C CA . TYR A 1 92 ? 10.843 -13.473 -0.932 1.00 98.62 92 TYR A CA 1
ATOM 732 C C . TYR A 1 92 ? 11.672 -12.232 -1.282 1.00 98.62 92 TYR A C 1
ATOM 734 O O . TYR A 1 92 ? 11.624 -11.779 -2.428 1.00 98.62 92 TYR A O 1
ATOM 742 N N . ILE A 1 93 ? 12.447 -11.701 -0.332 1.00 98.44 93 ILE A N 1
ATOM 743 C CA . ILE A 1 93 ? 13.377 -10.586 -0.568 1.00 98.44 93 ILE A CA 1
ATOM 744 C C . ILE A 1 93 ? 14.457 -11.003 -1.575 1.00 98.44 93 ILE A C 1
ATOM 746 O O . ILE A 1 93 ? 14.697 -10.290 -2.554 1.00 98.44 93 ILE A O 1
ATOM 750 N N . ASP A 1 94 ? 15.053 -12.181 -1.392 1.00 98.38 94 ASP A N 1
ATOM 751 C CA . ASP A 1 94 ? 16.057 -12.724 -2.310 1.00 98.38 94 ASP A CA 1
ATOM 752 C C . ASP A 1 94 ? 15.461 -13.023 -3.687 1.00 98.38 94 ASP A C 1
ATOM 754 O O . ASP A 1 94 ? 16.056 -12.690 -4.716 1.00 98.38 94 ASP A O 1
ATOM 758 N N . THR A 1 95 ? 14.242 -13.567 -3.726 1.00 98.50 95 THR A N 1
ATOM 759 C CA . THR A 1 95 ? 13.516 -13.799 -4.982 1.00 98.50 95 THR A CA 1
ATOM 760 C C . THR A 1 95 ? 13.285 -12.490 -5.742 1.00 98.50 95 THR A C 1
ATOM 762 O O . THR A 1 95 ? 13.524 -12.435 -6.948 1.00 98.50 95 THR A O 1
ATOM 765 N N . LEU A 1 96 ? 12.886 -11.413 -5.054 1.00 98.19 96 LEU A N 1
ATOM 766 C CA . LEU A 1 96 ? 12.725 -10.084 -5.655 1.00 98.19 96 LEU A CA 1
ATOM 767 C C . LEU A 1 96 ? 14.046 -9.548 -6.208 1.00 98.19 96 LEU A C 1
ATOM 769 O O . LEU A 1 96 ? 14.087 -9.056 -7.337 1.00 98.19 96 LEU A O 1
ATOM 773 N N . ARG A 1 97 ? 15.137 -9.694 -5.454 1.00 97.25 97 ARG A N 1
ATOM 774 C CA . ARG A 1 97 ? 16.473 -9.281 -5.893 1.00 97.25 97 ARG A CA 1
ATOM 775 C C . ARG A 1 97 ? 16.897 -9.994 -7.178 1.00 97.25 97 ARG A C 1
ATOM 777 O O . ARG A 1 97 ? 17.343 -9.338 -8.120 1.00 97.25 97 ARG A O 1
ATOM 784 N N . ILE A 1 98 ? 16.754 -11.320 -7.225 1.00 96.88 98 ILE A N 1
ATOM 785 C CA . ILE A 1 98 ? 17.107 -12.141 -8.394 1.00 96.88 98 ILE A CA 1
ATOM 786 C C . ILE A 1 98 ? 16.208 -11.793 -9.585 1.00 96.88 98 ILE A C 1
ATOM 788 O O . ILE A 1 98 ? 16.696 -11.660 -10.708 1.00 96.88 98 ILE A O 1
ATOM 792 N N . TYR A 1 99 ? 14.909 -11.602 -9.347 1.00 97.31 99 TYR A N 1
ATOM 793 C CA . TYR A 1 99 ? 13.955 -11.223 -10.383 1.00 97.31 99 TYR A CA 1
ATOM 794 C C . TYR A 1 99 ? 14.352 -9.910 -11.075 1.00 97.31 99 TYR A C 1
ATOM 796 O O . TYR A 1 99 ? 14.452 -9.872 -12.302 1.00 97.31 99 TYR A O 1
ATOM 804 N N . ILE A 1 100 ? 14.658 -8.865 -10.301 1.00 95.50 100 ILE A N 1
ATOM 805 C CA . ILE A 1 100 ? 15.092 -7.561 -10.831 1.00 95.50 100 ILE A CA 1
ATOM 806 C C . ILE A 1 100 ? 16.397 -7.705 -11.618 1.00 95.50 100 ILE A C 1
ATOM 808 O O . ILE A 1 100 ? 16.509 -7.172 -12.723 1.00 95.50 100 ILE A O 1
ATOM 812 N N . LEU A 1 101 ? 17.369 -8.451 -11.079 1.00 94.56 101 LEU A N 1
ATOM 813 C CA . LEU A 1 101 ? 18.658 -8.670 -11.736 1.00 94.56 101 LEU A CA 1
ATOM 814 C C . LEU A 1 101 ? 18.484 -9.296 -13.127 1.00 94.56 101 LEU A C 1
ATOM 816 O O . LEU A 1 101 ? 19.069 -8.819 -14.100 1.00 94.56 101 LEU A O 1
ATOM 820 N N . ASN A 1 102 ? 17.642 -10.327 -13.223 1.00 93.69 102 ASN A N 1
ATOM 821 C CA . ASN A 1 102 ? 17.360 -11.020 -14.477 1.00 93.69 102 ASN A CA 1
ATOM 822 C C . ASN A 1 102 ? 16.574 -10.142 -15.455 1.00 93.69 102 ASN A C 1
ATOM 824 O O . ASN A 1 102 ? 16.899 -10.093 -16.640 1.00 93.69 102 ASN A O 1
ATOM 828 N N . ARG A 1 103 ? 15.564 -9.415 -14.963 1.00 90.81 103 ARG A N 1
ATOM 829 C CA . ARG A 1 103 ? 14.722 -8.532 -15.779 1.00 90.81 103 ARG A CA 1
ATOM 830 C C . ARG A 1 103 ? 15.525 -7.442 -16.487 1.00 90.81 103 ARG A C 1
ATOM 832 O O . ARG A 1 103 ? 15.211 -7.090 -17.621 1.00 90.81 103 ARG A O 1
ATOM 839 N N . HIS A 1 104 ? 16.543 -6.904 -15.823 1.00 87.25 104 HIS A N 1
ATOM 840 C CA . HIS A 1 104 ? 17.339 -5.781 -16.317 1.00 87.25 104 HIS A CA 1
ATOM 841 C C . HIS A 1 104 ? 18.736 -6.196 -16.805 1.00 87.25 104 HIS A C 1
ATOM 843 O O . HIS A 1 104 ? 19.608 -5.343 -16.958 1.00 87.25 104 HIS A O 1
ATOM 849 N N . GLY A 1 105 ? 18.966 -7.491 -17.052 1.00 85.19 105 GLY A N 1
ATOM 850 C CA . GLY A 1 105 ? 20.206 -7.988 -17.657 1.00 85.19 105 GLY A CA 1
ATOM 851 C C . GLY A 1 105 ? 21.470 -7.697 -16.842 1.00 85.19 105 GLY A C 1
ATOM 852 O O . GLY A 1 105 ? 22.536 -7.515 -17.423 1.00 85.19 105 GLY A O 1
ATOM 853 N N . GLY A 1 106 ? 21.362 -7.607 -15.514 1.00 80.69 106 GLY A N 1
ATOM 854 C CA . GLY A 1 106 ? 22.504 -7.312 -14.647 1.00 80.69 106 GLY A CA 1
ATOM 855 C C . GLY A 1 106 ? 22.966 -5.851 -14.641 1.00 80.69 106 GLY A C 1
ATOM 856 O O . GLY A 1 106 ? 24.061 -5.576 -14.155 1.00 80.69 106 GLY A O 1
ATOM 857 N N . ASP A 1 107 ? 22.164 -4.910 -15.156 1.00 88.56 107 ASP A N 1
ATOM 858 C CA . ASP A 1 107 ? 22.512 -3.484 -15.182 1.00 88.56 107 ASP A CA 1
ATOM 859 C C . ASP A 1 107 ? 22.801 -2.936 -13.766 1.00 88.56 107 ASP A C 1
ATOM 861 O O . ASP A 1 107 ? 22.135 -3.288 -12.791 1.00 88.56 107 ASP A O 1
ATOM 865 N N . HIS A 1 108 ? 23.749 -2.006 -13.636 1.00 83.06 108 HIS A N 1
ATOM 866 C CA . HIS A 1 108 ? 24.099 -1.347 -12.371 1.00 83.06 108 HIS A CA 1
ATOM 867 C C . HIS A 1 108 ? 22.894 -0.686 -11.678 1.00 83.06 108 HIS A C 1
ATOM 869 O O . HIS A 1 108 ? 22.873 -0.543 -10.456 1.00 83.06 108 HIS A O 1
ATOM 875 N N . LYS A 1 109 ? 21.855 -0.326 -12.443 1.00 88.31 1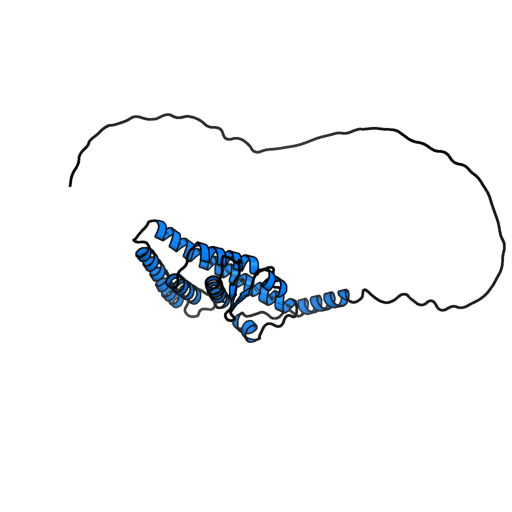09 LYS A N 1
ATOM 876 C CA . LYS A 1 109 ? 20.593 0.229 -11.934 1.00 88.31 109 LYS A CA 1
ATOM 877 C C . LYS A 1 109 ? 19.755 -0.772 -11.134 1.00 88.31 109 LYS A C 1
ATOM 879 O O . LYS A 1 109 ? 18.892 -0.334 -10.377 1.00 88.31 109 LYS A O 1
ATOM 884 N N . CYS A 1 110 ? 20.005 -2.081 -11.246 1.00 90.88 110 CYS A N 1
ATOM 885 C CA . CYS A 1 110 ? 19.256 -3.117 -10.525 1.00 90.88 110 CYS A CA 1
ATOM 886 C C . CYS A 1 110 ? 19.283 -2.903 -9.008 1.00 90.88 110 CYS A C 1
ATOM 888 O O . CYS A 1 110 ? 18.255 -3.041 -8.348 1.00 90.88 110 CYS A O 1
ATOM 890 N N . SER A 1 111 ? 20.440 -2.527 -8.451 1.00 91.44 111 SER A N 1
ATOM 891 C CA . SER A 1 111 ? 20.584 -2.266 -7.013 1.00 91.44 111 SER A CA 1
ATOM 892 C C . SER A 1 111 ? 19.743 -1.069 -6.567 1.00 91.44 111 SER A C 1
ATOM 894 O O . SER A 1 111 ? 19.098 -1.121 -5.523 1.00 91.44 111 SER A O 1
ATOM 896 N N . VAL A 1 112 ? 19.690 -0.020 -7.392 1.00 94.00 112 VAL A N 1
ATOM 897 C CA . VAL A 1 112 ? 18.892 1.186 -7.144 1.00 94.00 112 VAL A CA 1
ATOM 898 C C . VAL A 1 112 ? 17.398 0.877 -7.224 1.00 94.00 112 VAL A C 1
ATOM 900 O O . VAL A 1 112 ? 16.642 1.339 -6.375 1.00 94.00 112 VAL A O 1
ATOM 903 N N . ILE A 1 113 ? 16.961 0.090 -8.212 1.00 93.62 113 ILE A N 1
ATOM 904 C CA . ILE A 1 113 ? 15.560 -0.339 -8.343 1.00 93.62 113 ILE A CA 1
ATOM 905 C C . ILE A 1 113 ? 15.156 -1.182 -7.134 1.00 93.62 113 ILE A C 1
ATOM 907 O O . ILE A 1 113 ? 14.144 -0.894 -6.503 1.00 93.62 113 ILE A O 1
ATOM 911 N N . PHE A 1 114 ? 15.976 -2.163 -6.758 1.00 96.19 114 PHE A N 1
ATOM 912 C CA . PHE A 1 114 ? 15.723 -2.994 -5.586 1.00 96.19 114 PHE A CA 1
ATOM 913 C C . PHE A 1 114 ? 15.635 -2.164 -4.300 1.00 96.19 114 PHE A C 1
ATOM 915 O O . PHE A 1 114 ? 14.675 -2.310 -3.550 1.00 96.19 114 PHE A O 1
ATOM 922 N N . ALA A 1 115 ? 16.565 -1.230 -4.079 1.00 95.81 115 ALA A N 1
ATOM 923 C CA . ALA A 1 115 ? 16.526 -0.336 -2.923 1.00 95.81 115 ALA A CA 1
ATOM 924 C C . ALA A 1 115 ? 15.258 0.536 -2.897 1.00 95.81 115 ALA A C 1
ATOM 926 O O . ALA A 1 115 ? 14.630 0.669 -1.849 1.00 95.81 115 ALA A O 1
ATOM 927 N N . LYS A 1 116 ? 14.843 1.079 -4.050 1.00 95.88 116 LYS A N 1
ATOM 928 C CA . LYS A 1 116 ? 13.588 1.838 -4.182 1.00 95.88 116 LYS A CA 1
ATOM 929 C C . LYS A 1 116 ? 12.355 0.976 -3.916 1.00 95.88 116 LYS A C 1
ATOM 931 O O . LYS A 1 116 ? 11.389 1.457 -3.336 1.00 95.88 116 LYS A O 1
ATOM 936 N N . LEU A 1 117 ? 12.375 -0.293 -4.317 1.00 95.94 117 LEU A N 1
ATOM 937 C CA . LEU A 1 117 ? 11.278 -1.211 -4.024 1.00 95.94 117 LEU A CA 1
ATOM 938 C C . LEU A 1 117 ? 11.228 -1.569 -2.534 1.00 95.94 117 LEU A C 1
ATOM 940 O O . LEU A 1 117 ? 10.147 -1.656 -1.966 1.00 95.94 117 LEU A O 1
ATOM 944 N N . LEU A 1 118 ? 12.376 -1.711 -1.869 1.00 95.75 118 LEU A N 1
ATOM 945 C CA . LEU A 1 118 ? 12.411 -1.915 -0.420 1.00 95.75 118 LEU A CA 1
ATOM 946 C C . LEU A 1 118 ? 11.975 -0.667 0.359 1.00 95.75 118 LEU A C 1
ATOM 948 O O . LEU A 1 118 ? 11.312 -0.810 1.383 1.00 95.75 118 LEU A O 1
ATOM 952 N N . SER A 1 119 ? 12.261 0.550 -0.123 1.00 96.25 119 SER A N 1
ATOM 953 C CA . SER A 1 119 ? 11.800 1.773 0.555 1.00 96.25 119 SER A CA 1
ATOM 954 C C . SER A 1 119 ? 10.273 1.912 0.574 1.00 96.25 119 SER A C 1
ATOM 956 O O . SER A 1 119 ? 9.738 2.507 1.506 1.00 96.25 119 SER A O 1
ATOM 958 N N . ILE A 1 120 ? 9.555 1.294 -0.378 1.00 96.38 120 ILE A N 1
ATOM 959 C CA . ILE A 1 120 ? 8.081 1.190 -0.361 1.00 96.38 120 ILE A CA 1
ATOM 960 C C . ILE A 1 120 ? 7.596 0.543 0.940 1.00 96.38 120 ILE A C 1
ATOM 962 O O . ILE A 1 120 ? 6.562 0.940 1.469 1.00 96.38 120 ILE A O 1
ATOM 966 N N . LEU A 1 121 ? 8.326 -0.440 1.479 1.00 95.38 121 LEU A N 1
ATOM 967 C CA . LEU A 1 121 ? 7.927 -1.136 2.705 1.00 95.38 121 LEU A CA 1
ATOM 968 C C . LEU A 1 121 ? 7.851 -0.172 3.893 1.00 95.38 121 LEU A C 1
ATOM 970 O O . LEU A 1 121 ? 6.941 -0.287 4.711 1.00 95.38 121 LEU A O 1
ATOM 974 N N . THR A 1 122 ? 8.765 0.797 3.961 1.00 94.75 122 THR A N 1
ATOM 975 C CA . THR A 1 122 ? 8.762 1.851 4.982 1.00 94.75 122 THR A CA 1
ATOM 976 C C . THR A 1 122 ? 7.593 2.811 4.784 1.00 94.75 122 THR A C 1
ATOM 978 O O . THR A 1 122 ? 6.865 3.082 5.736 1.00 94.75 122 THR A O 1
ATOM 981 N N . GLU A 1 123 ? 7.350 3.262 3.550 1.00 95.69 123 GLU A N 1
ATOM 982 C CA . GLU A 1 123 ? 6.200 4.121 3.217 1.00 95.69 123 GLU A CA 1
ATOM 983 C C . GLU A 1 123 ? 4.864 3.460 3.587 1.00 95.69 123 GLU A C 1
ATOM 985 O O . GLU A 1 123 ? 3.964 4.096 4.138 1.00 95.69 123 GLU A O 1
ATOM 990 N N . LEU A 1 124 ? 4.747 2.147 3.367 1.00 96.69 124 LEU A N 1
ATOM 991 C CA . LEU A 1 124 ? 3.574 1.379 3.772 1.00 96.69 124 LEU A CA 1
ATOM 992 C C . LEU A 1 124 ? 3.361 1.391 5.288 1.00 96.69 124 LEU A C 1
ATOM 994 O O . LEU A 1 124 ? 2.210 1.462 5.715 1.00 96.69 124 LEU A O 1
ATOM 998 N N . ARG A 1 125 ? 4.425 1.374 6.106 1.00 95.38 125 ARG A N 1
ATOM 999 C CA . ARG A 1 125 ? 4.286 1.503 7.569 1.00 95.38 125 ARG A CA 1
ATOM 1000 C C . ARG A 1 125 ? 3.690 2.853 7.948 1.00 95.38 125 ARG A C 1
ATOM 1002 O O . ARG A 1 125 ? 2.783 2.904 8.776 1.00 95.38 125 ARG A O 1
ATOM 1009 N N . THR A 1 126 ? 4.152 3.926 7.307 1.00 95.25 126 THR A N 1
ATOM 1010 C CA . THR A 1 126 ? 3.622 5.280 7.512 1.00 95.25 126 THR A CA 1
ATOM 1011 C C . THR A 1 126 ? 2.137 5.344 7.160 1.00 95.25 126 THR A C 1
ATOM 1013 O O . THR A 1 126 ? 1.325 5.719 8.005 1.00 95.25 126 THR A O 1
ATOM 1016 N N . LEU A 1 127 ? 1.751 4.882 5.966 1.00 95.56 127 LEU A N 1
ATOM 1017 C CA . LEU A 1 127 ? 0.344 4.835 5.547 1.00 95.56 127 LEU A CA 1
ATOM 1018 C C . LEU A 1 127 ? -0.508 3.925 6.442 1.00 95.56 127 LEU A C 1
ATOM 1020 O O . LEU A 1 127 ? -1.673 4.216 6.707 1.00 95.56 127 LEU A O 1
ATOM 1024 N N . GLY A 1 128 ? 0.062 2.818 6.919 1.00 94.75 128 GLY A N 1
ATOM 1025 C CA . GLY A 1 128 ? -0.581 1.912 7.863 1.00 94.75 128 GLY A CA 1
ATOM 1026 C C . GLY A 1 128 ? -0.924 2.606 9.182 1.00 94.75 128 GLY A C 1
ATOM 1027 O O . GLY A 1 128 ? -2.047 2.460 9.666 1.00 94.75 128 GLY A O 1
ATOM 1028 N N . ASN A 1 129 ? -0.002 3.408 9.718 1.00 93.38 129 ASN A N 1
ATOM 1029 C CA . ASN A 1 129 ? -0.222 4.201 10.929 1.00 93.38 129 ASN A CA 1
ATOM 1030 C C . ASN A 1 129 ? -1.271 5.297 10.705 1.00 93.38 129 ASN A C 1
ATOM 1032 O O . ASN A 1 129 ? -2.208 5.415 11.493 1.00 93.38 129 ASN A O 1
ATOM 1036 N N . GLN A 1 130 ? -1.187 6.023 9.588 1.00 93.75 130 GLN A N 1
ATOM 1037 C CA . GLN A 1 130 ? -2.182 7.034 9.218 1.00 93.75 130 GLN A CA 1
ATOM 1038 C C . GLN A 1 130 ? -3.586 6.437 9.051 1.00 93.75 130 GLN A C 1
ATOM 1040 O O . GLN A 1 130 ? -4.579 7.053 9.432 1.00 93.75 130 GLN A O 1
ATOM 1045 N N . ASN A 1 131 ? -3.693 5.214 8.521 1.00 93.00 131 ASN A N 1
ATOM 1046 C CA . ASN A 1 131 ? -4.966 4.499 8.451 1.00 93.00 131 ASN A CA 1
ATOM 1047 C C . ASN A 1 131 ? -5.537 4.225 9.852 1.00 93.00 131 ASN A C 1
ATOM 1049 O O . ASN A 1 131 ? -6.737 4.400 10.067 1.00 93.00 131 ASN A O 1
ATOM 1053 N N . SER A 1 132 ? -4.699 3.818 10.809 1.00 92.31 132 SER A N 1
ATOM 1054 C CA . SER A 1 132 ? -5.117 3.612 12.203 1.00 92.31 132 SER A CA 1
ATOM 1055 C C . SER A 1 132 ? -5.595 4.917 12.851 1.00 92.31 132 SER A C 1
ATOM 1057 O O . SER A 1 132 ? -6.661 4.944 13.469 1.00 92.31 132 SER A O 1
ATOM 1059 N N . GLU A 1 133 ? -4.870 6.020 12.647 1.00 91.19 133 GLU A N 1
ATOM 1060 C CA . GLU A 1 133 ? -5.260 7.356 13.120 1.00 91.19 133 GLU A CA 1
ATOM 1061 C C . GLU A 1 133 ? -6.579 7.827 12.496 1.00 91.19 133 GLU A C 1
ATOM 1063 O O . GLU A 1 133 ? -7.457 8.345 13.194 1.00 91.19 133 GLU A O 1
ATOM 1068 N N . MET A 1 134 ? -6.769 7.595 11.193 1.00 90.81 134 MET A N 1
ATOM 1069 C CA . MET A 1 134 ? -8.023 7.892 10.505 1.00 90.81 134 MET A CA 1
ATOM 1070 C C . MET A 1 134 ? -9.183 7.103 11.118 1.00 90.81 134 MET A C 1
ATOM 1072 O O . MET A 1 134 ? -10.230 7.686 11.407 1.00 90.81 134 MET A O 1
ATOM 1076 N N . CYS A 1 135 ? -9.014 5.798 11.345 1.00 90.69 135 CYS A N 1
ATOM 1077 C CA . CYS A 1 135 ? -10.052 4.961 11.947 1.00 90.69 135 CYS A CA 1
ATOM 1078 C C . CYS A 1 135 ? -10.444 5.469 13.340 1.00 90.69 135 CYS A C 1
ATOM 1080 O O . CYS A 1 135 ? -11.635 5.583 13.646 1.00 90.69 135 CYS A O 1
ATOM 1082 N N . PHE A 1 136 ? -9.460 5.856 14.154 1.00 89.06 136 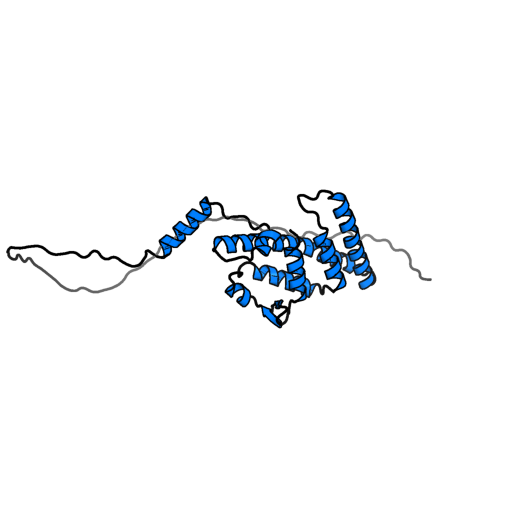PHE A N 1
ATOM 1083 C CA . PHE A 1 136 ? -9.702 6.462 15.461 1.00 89.06 136 PHE A CA 1
ATOM 1084 C C . PHE A 1 136 ? -10.434 7.812 15.350 1.00 89.06 136 PHE A C 1
ATOM 1086 O O . PHE A 1 136 ? -11.429 8.039 16.039 1.00 89.06 136 PHE A O 1
ATOM 1093 N N . SER A 1 137 ? -10.016 8.687 14.429 1.00 87.88 137 SER A N 1
ATOM 1094 C CA . SER A 1 137 ? -10.656 9.987 14.165 1.00 87.88 137 SER A CA 1
ATOM 1095 C C . SER A 1 137 ? -12.112 9.845 13.707 1.00 87.88 137 SER A C 1
ATOM 1097 O O . SER A 1 137 ? -12.988 10.595 14.144 1.00 87.88 137 SER A O 1
ATOM 1099 N N . LEU A 1 138 ? -12.409 8.852 12.863 1.00 86.69 138 LEU A N 1
ATOM 1100 C CA . LEU A 1 138 ? -13.775 8.534 12.445 1.00 86.69 138 LEU A CA 1
ATOM 1101 C C . LEU A 1 138 ? -14.637 8.114 13.639 1.00 86.69 138 LEU A C 1
ATOM 1103 O O . LEU A 1 138 ? -15.754 8.619 13.782 1.00 86.69 138 LEU A O 1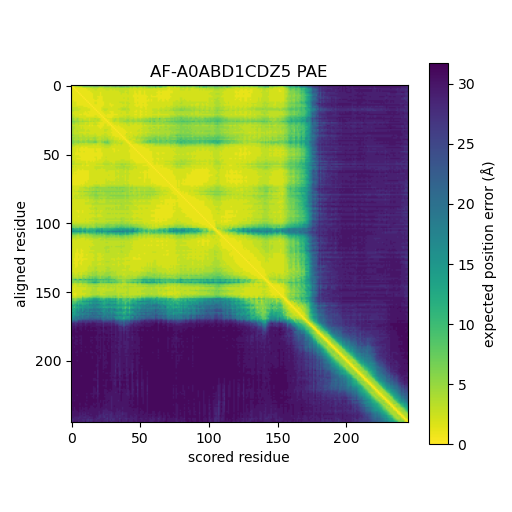
ATOM 1107 N N . LYS A 1 139 ? -14.102 7.263 14.521 1.00 85.31 139 LYS A N 1
ATOM 1108 C CA . LYS A 1 139 ? -14.779 6.852 15.756 1.00 85.31 139 LYS A CA 1
ATOM 1109 C C . LYS A 1 139 ? -15.055 8.064 16.650 1.00 85.31 139 LYS A C 1
ATOM 1111 O O . LYS A 1 139 ? -16.191 8.248 17.080 1.00 85.31 139 LYS A O 1
ATOM 1116 N N . LEU A 1 140 ? -14.067 8.948 16.837 1.00 85.56 140 LEU A N 1
ATOM 1117 C CA . LEU A 1 140 ? -14.190 10.189 17.620 1.00 85.56 140 LEU A CA 1
ATOM 1118 C C . LEU A 1 140 ? -15.300 11.112 17.092 1.00 85.56 140 LEU A C 1
ATOM 1120 O O . LEU A 1 140 ? -16.037 11.730 17.857 1.00 85.56 140 LEU A O 1
ATOM 1124 N N . LYS A 1 141 ? -15.460 11.168 15.766 1.00 83.94 141 LYS A N 1
ATOM 1125 C CA . LYS A 1 141 ? -16.512 11.927 15.072 1.00 83.94 141 LYS A CA 1
ATOM 1126 C C . LYS A 1 141 ? -17.865 11.193 15.030 1.00 83.94 141 LYS A C 1
ATOM 1128 O O . LYS A 1 141 ? -18.747 11.612 14.281 1.00 83.94 141 LYS A O 1
ATOM 1133 N N . ASN A 1 142 ? -18.040 10.104 15.789 1.00 82.44 142 ASN A N 1
ATOM 1134 C CA . ASN A 1 142 ? -19.225 9.234 15.782 1.00 82.44 142 ASN A CA 1
ATOM 1135 C C . ASN A 1 142 ? -19.619 8.742 14.372 1.00 82.44 142 ASN A C 1
ATOM 1137 O O . ASN A 1 142 ? -20.799 8.546 14.063 1.00 82.44 142 ASN A O 1
ATOM 1141 N N . ARG A 1 143 ? -18.638 8.539 13.482 1.00 83.19 143 ARG A N 1
ATOM 1142 C CA . ARG A 1 143 ? -18.862 7.883 12.189 1.00 83.19 143 ARG A CA 1
ATOM 1143 C C . ARG A 1 143 ? -18.856 6.371 12.394 1.00 83.19 143 ARG A C 1
ATOM 1145 O O . ARG A 1 143 ? -18.045 5.837 13.141 1.00 83.19 143 ARG A O 1
ATOM 1152 N N . LYS A 1 144 ? -19.773 5.678 11.718 1.00 83.44 144 LYS A N 1
ATOM 1153 C CA . LYS A 1 144 ? -19.898 4.221 11.822 1.00 83.44 144 LYS A CA 1
ATOM 1154 C C . LYS A 1 144 ? -18.833 3.548 10.963 1.00 83.44 144 LYS A C 1
ATOM 1156 O O . LYS A 1 144 ? -18.942 3.578 9.737 1.00 83.44 144 LYS A O 1
ATOM 1161 N N . LEU A 1 145 ? -17.846 2.926 11.601 1.00 87.62 145 LEU A N 1
ATOM 1162 C CA . LEU A 1 145 ? -16.964 1.974 10.941 1.00 87.62 145 LEU A CA 1
ATOM 1163 C C . LEU A 1 145 ? -17.635 0.584 10.975 1.00 87.62 145 LEU A C 1
ATOM 1165 O O . LEU A 1 145 ? -18.236 0.217 11.986 1.00 87.62 145 LEU A O 1
ATOM 1169 N N . PRO A 1 146 ? -17.621 -0.196 9.881 1.00 92.06 146 PRO A N 1
ATOM 1170 C CA . PRO A 1 146 ? -18.114 -1.570 9.915 1.00 92.06 146 PRO A CA 1
ATOM 1171 C C . PRO A 1 146 ? -17.387 -2.401 10.980 1.00 92.06 146 PRO A C 1
ATOM 1173 O O . PRO A 1 146 ? -16.161 -2.358 11.045 1.00 92.06 146 PRO A O 1
ATOM 1176 N N . ARG A 1 147 ? -18.125 -3.216 11.750 1.00 88.75 147 ARG A N 1
ATOM 1177 C CA . ARG A 1 147 ? -17.574 -4.050 12.842 1.00 88.75 147 ARG A CA 1
ATOM 1178 C C . ARG A 1 147 ? -16.360 -4.882 12.432 1.00 88.75 147 ARG A C 1
ATOM 1180 O O . ARG A 1 147 ? -15.382 -4.933 13.158 1.00 88.75 147 ARG A O 1
ATOM 1187 N N . PHE A 1 148 ? -16.406 -5.468 11.239 1.00 94.12 148 PHE A N 1
ATOM 1188 C CA . PHE A 1 148 ? -15.287 -6.235 10.695 1.00 94.12 148 PHE A CA 1
ATOM 1189 C C . PHE A 1 148 ? -13.994 -5.407 10.570 1.00 94.12 148 PHE A C 1
ATOM 1191 O O . PHE A 1 148 ? -12.910 -5.909 10.850 1.00 94.12 148 PHE A O 1
ATOM 1198 N N . LEU A 1 149 ? -14.102 -4.137 10.160 1.00 93.50 149 LEU A N 1
ATOM 1199 C CA . LEU A 1 149 ? -12.949 -3.240 10.052 1.00 93.50 149 LEU A CA 1
ATOM 1200 C C . LEU A 1 149 ? -12.480 -2.747 11.423 1.00 93.50 149 LEU A C 1
ATOM 1202 O O . LEU A 1 149 ? -11.282 -2.576 11.611 1.00 93.50 149 LEU A O 1
ATOM 1206 N N . GLU A 1 150 ? -13.399 -2.546 12.375 1.00 91.44 150 GLU A N 1
ATOM 1207 C CA . GLU A 1 150 ? -13.034 -2.250 13.768 1.00 91.44 150 GLU A CA 1
ATOM 1208 C C . GLU A 1 150 ? -12.188 -3.376 14.373 1.00 91.44 150 GLU A C 1
ATOM 1210 O O . GLU A 1 150 ? -11.193 -3.094 15.032 1.00 91.44 150 GLU A O 1
ATOM 1215 N N . GLU A 1 151 ? -12.565 -4.629 14.104 1.00 92.12 151 GLU A N 1
ATOM 1216 C CA . GLU A 1 151 ? -11.885 -5.828 14.597 1.00 92.12 151 GLU A CA 1
ATOM 1217 C C . GLU A 1 151 ? -10.515 -6.026 13.934 1.00 92.12 151 GLU A C 1
ATOM 1219 O O . GLU A 1 151 ? -9.497 -6.026 14.612 1.00 92.12 151 GLU A O 1
ATOM 1224 N N . ILE A 1 152 ? -10.446 -6.131 12.602 1.00 94.56 152 ILE A N 1
ATOM 1225 C CA . ILE A 1 152 ? -9.185 -6.461 11.907 1.00 94.56 152 ILE A CA 1
ATOM 1226 C C . ILE A 1 152 ? -8.114 -5.354 11.994 1.00 94.56 152 ILE A C 1
ATOM 1228 O O . ILE A 1 152 ? -6.940 -5.587 11.677 1.00 94.56 152 ILE A O 1
ATOM 1232 N N . TRP A 1 153 ? -8.513 -4.132 12.355 1.00 93.81 153 TRP A N 1
ATOM 1233 C CA . TRP A 1 153 ? -7.614 -2.992 12.548 1.00 93.81 153 TRP A CA 1
ATOM 1234 C C . TRP A 1 153 ? -7.480 -2.555 14.008 1.00 93.81 153 TRP A C 1
ATOM 1236 O O . TRP A 1 153 ? -6.864 -1.519 14.246 1.00 93.81 153 TRP A O 1
ATOM 1246 N N . ASP A 1 154 ? -8.007 -3.329 14.963 1.00 90.44 154 ASP A N 1
ATOM 1247 C CA . ASP A 1 154 ? -7.902 -3.068 16.404 1.00 90.44 154 ASP A CA 1
ATOM 1248 C C . ASP A 1 154 ? -8.242 -1.611 16.776 1.00 90.44 154 ASP A C 1
ATOM 1250 O O . ASP A 1 154 ? -7.507 -0.923 17.493 1.00 90.44 154 ASP A O 1
ATOM 1254 N N . VAL A 1 155 ? -9.360 -1.096 16.250 1.00 88.31 155 VAL A N 1
ATOM 1255 C CA . VAL A 1 155 ? -9.752 0.305 16.455 1.00 88.31 155 VAL A CA 1
ATOM 1256 C C . VAL A 1 155 ? -10.214 0.499 17.898 1.00 88.31 155 VAL A C 1
ATOM 1258 O O . VAL A 1 155 ? -11.365 0.217 18.244 1.00 88.31 155 VAL A O 1
ATOM 1261 N N . GLN A 1 156 ? -9.307 1.020 18.727 1.00 79.81 156 GLN A N 1
ATOM 1262 C CA . GLN A 1 156 ? -9.499 1.212 20.166 1.00 79.81 156 GLN A CA 1
ATOM 1263 C C . GLN A 1 156 ? -10.814 1.920 20.505 1.00 79.81 156 GLN A C 1
ATOM 1265 O O . GLN A 1 156 ? -11.317 2.768 19.761 1.00 79.81 156 GLN A O 1
ATOM 1270 N N . ASP A 1 157 ? -11.400 1.563 21.644 1.00 80.88 157 ASP A N 1
ATOM 1271 C CA . ASP A 1 157 ? -12.536 2.295 22.193 1.00 80.88 157 ASP A CA 1
ATOM 1272 C C . ASP A 1 157 ? -12.118 3.678 22.680 1.00 80.88 157 ASP A C 1
ATOM 1274 O O . ASP A 1 157 ? -11.013 3.887 23.179 1.00 80.88 157 ASP A O 1
ATOM 1278 N N . ILE A 1 158 ? -13.019 4.644 22.511 1.00 78.00 158 ILE A N 1
ATOM 1279 C CA . ILE A 1 158 ? -12.779 6.006 22.975 1.00 78.00 158 ILE A CA 1
ATOM 1280 C C . ILE A 1 158 ? -12.860 5.986 24.506 1.00 78.00 158 ILE A C 1
ATOM 1282 O O . ILE A 1 158 ? -13.879 5.548 25.050 1.00 78.00 158 ILE A O 1
ATOM 1286 N N . PRO A 1 159 ? -11.834 6.477 25.224 1.00 79.31 159 PRO A N 1
ATOM 1287 C CA . PRO A 1 159 ? -11.881 6.554 26.675 1.00 79.31 159 PRO A CA 1
ATOM 1288 C C . PRO A 1 159 ? -13.104 7.357 27.156 1.00 79.31 159 PRO A C 1
ATOM 1290 O O . PRO A 1 159 ? -13.403 8.407 26.577 1.00 79.31 159 PRO A O 1
ATOM 1293 N N . PRO A 1 160 ? -13.778 6.951 28.251 1.00 77.12 160 PRO A N 1
ATOM 1294 C CA . PRO A 1 160 ? -14.961 7.654 28.758 1.00 77.12 160 PRO A CA 1
ATOM 1295 C C . PRO A 1 160 ? -14.726 9.148 29.034 1.00 77.12 160 PRO A C 1
ATOM 1297 O O . PRO A 1 160 ? -15.623 9.967 28.842 1.00 77.12 160 PRO A O 1
ATOM 1300 N N . SER A 1 161 ? -13.505 9.515 29.435 1.00 79.69 161 SER A N 1
ATOM 1301 C CA . SER A 1 161 ? -13.084 10.903 29.653 1.00 79.69 161 SER A CA 1
ATOM 1302 C C . SER A 1 161 ? -13.111 11.744 28.372 1.00 79.69 161 SER A C 1
ATOM 1304 O O . SER A 1 161 ? -13.590 12.877 28.395 1.00 79.69 161 SER A O 1
ATOM 1306 N N . MET A 1 162 ? -12.657 11.187 27.246 1.00 77.94 162 MET A N 1
ATOM 1307 C CA . MET A 1 162 ? -12.738 11.838 25.936 1.00 77.94 162 MET A CA 1
ATOM 1308 C C . MET A 1 162 ? -14.178 11.874 25.425 1.00 77.94 162 MET A C 1
ATOM 1310 O O . MET A 1 162 ? -14.620 12.903 24.919 1.00 77.94 162 MET A O 1
ATOM 1314 N N . GLN A 1 163 ? -14.944 10.799 25.627 1.00 74.75 163 GLN A N 1
ATOM 1315 C CA . GLN A 1 163 ? -16.358 10.754 25.250 1.00 74.75 163 GLN A CA 1
ATOM 1316 C C . GLN A 1 163 ? -17.156 11.883 25.927 1.00 74.75 163 GLN A C 1
ATOM 1318 O O . GLN A 1 163 ? -17.939 12.571 25.271 1.00 74.75 163 GLN A O 1
ATOM 1323 N N . ALA A 1 164 ? -16.914 12.124 27.221 1.00 73.19 164 ALA A N 1
ATOM 1324 C CA . ALA A 1 164 ? -17.553 13.198 27.979 1.00 73.19 164 ALA A CA 1
ATOM 1325 C C . ALA A 1 164 ? -17.202 14.597 27.439 1.00 73.19 164 ALA A C 1
ATOM 1327 O O . ALA A 1 164 ? -18.078 15.456 27.338 1.00 73.19 164 ALA A O 1
ATOM 1328 N N . GLN A 1 165 ? -15.946 14.822 27.038 1.00 75.31 165 GLN A N 1
ATOM 1329 C CA . GLN A 1 165 ? -15.503 16.093 26.451 1.00 75.31 165 GLN A CA 1
ATOM 1330 C C . GLN A 1 165 ? -16.130 16.355 25.074 1.00 75.31 165 GLN A C 1
ATOM 1332 O O . GLN A 1 165 ? -16.558 17.476 24.802 1.00 75.31 165 GLN A O 1
ATOM 1337 N N . ILE A 1 166 ? -16.250 15.326 24.229 1.00 73.31 166 ILE A N 1
ATOM 1338 C CA . ILE A 1 166 ? -16.889 15.429 22.906 1.00 73.31 166 ILE A CA 1
ATOM 1339 C C . ILE A 1 166 ? -18.371 15.792 23.050 1.00 73.31 166 ILE A C 1
ATOM 1341 O O . ILE A 1 166 ? -18.866 16.674 22.347 1.00 73.31 166 ILE A O 1
ATOM 1345 N N . VAL A 1 167 ? -19.078 15.143 23.983 1.00 71.25 167 VAL A N 1
ATOM 1346 C CA . VAL A 1 167 ? -20.493 15.430 24.268 1.00 71.25 167 VAL A CA 1
ATOM 1347 C C . VAL A 1 167 ? -20.666 16.854 24.810 1.00 71.25 167 VAL A C 1
ATOM 1349 O O . VAL A 1 167 ? -21.576 17.563 24.377 1.00 71.25 167 VAL A O 1
ATOM 1352 N N . ALA A 1 168 ? -19.770 17.309 25.692 1.00 72.38 168 ALA A N 1
ATOM 1353 C CA . ALA A 1 168 ? -19.795 18.669 26.230 1.00 72.38 168 ALA A CA 1
ATOM 1354 C C . ALA A 1 168 ? -19.555 19.744 25.150 1.00 72.38 168 ALA A C 1
ATOM 1356 O O . ALA A 1 168 ? -20.251 20.760 25.130 1.00 72.38 168 ALA A O 1
ATOM 1357 N N . GLN A 1 169 ? -18.626 19.513 24.215 1.00 65.75 169 GLN A N 1
ATOM 1358 C CA . GLN A 1 169 ? -18.368 20.430 23.095 1.00 65.75 169 GLN A CA 1
ATOM 1359 C C . GLN A 1 169 ? -19.518 20.463 22.078 1.00 65.75 169 GLN A C 1
ATOM 1361 O O . GLN A 1 169 ? -19.853 21.531 21.568 1.00 65.75 169 GLN A O 1
ATOM 1366 N N . GLN A 1 170 ? -20.173 19.328 21.811 1.00 63.81 170 GLN A N 1
ATOM 1367 C CA . GLN A 1 170 ? -21.332 19.285 20.909 1.00 63.81 170 GLN A CA 1
ATOM 1368 C C . GLN A 1 170 ? -22.568 19.983 21.495 1.00 63.81 170 GLN A C 1
ATOM 1370 O O . GLN A 1 170 ? -23.336 20.580 20.744 1.00 63.81 170 GLN A O 1
ATOM 1375 N N . GLN A 1 171 ? -22.747 19.982 22.822 1.00 59.72 171 GLN A N 1
ATOM 1376 C CA . GLN A 1 171 ? -23.860 20.690 23.474 1.00 59.72 171 GLN A CA 1
ATOM 1377 C C . GLN A 1 171 ? -23.682 22.215 23.491 1.00 59.72 171 GLN A C 1
ATOM 1379 O O . GLN A 1 171 ? -24.667 22.944 23.381 1.00 59.72 171 GLN A O 1
ATOM 1384 N N . GLN A 1 172 ? -22.446 22.722 23.551 1.00 55.59 172 GLN A N 1
ATOM 1385 C CA . GLN A 1 172 ? -22.188 24.169 23.510 1.00 55.59 172 GLN A CA 1
ATOM 1386 C C . GLN A 1 172 ? -22.362 24.783 22.108 1.00 55.59 172 GLN A C 1
ATOM 1388 O O . GLN A 1 172 ? -22.649 25.972 22.001 1.00 55.59 172 GLN A O 1
ATOM 1393 N N . GLY A 1 173 ? -22.281 23.986 21.035 1.00 51.44 173 GLY A N 1
ATOM 1394 C CA . GLY A 1 173 ? -22.498 24.447 19.656 1.00 51.44 173 GLY A CA 1
ATOM 1395 C C . GLY A 1 173 ? -23.959 24.734 19.268 1.00 51.44 173 GLY A C 1
ATOM 1396 O O . GLY A 1 173 ? -24.190 25.361 18.237 1.00 51.44 173 GLY A O 1
ATOM 1397 N N . SER A 1 174 ? -24.945 24.317 20.077 1.00 47.66 174 SER A N 1
ATOM 1398 C CA . SER A 1 174 ? -26.383 24.514 19.794 1.00 47.66 174 SER A CA 1
ATOM 1399 C C . SER A 1 174 ? -27.105 25.491 20.732 1.00 47.66 174 SER A C 1
ATOM 1401 O O . SER A 1 174 ? -28.265 25.806 20.481 1.00 47.66 174 SER A O 1
ATOM 1403 N N . ALA A 1 175 ? -26.455 26.020 21.773 1.00 48.38 175 ALA A N 1
ATOM 1404 C CA . ALA A 1 175 ? -27.090 26.892 22.774 1.00 48.38 175 ALA A CA 1
ATOM 1405 C C . ALA A 1 175 ? -26.992 28.406 22.463 1.00 48.38 175 ALA A C 1
ATOM 1407 O O . ALA A 1 175 ? -27.108 29.236 23.360 1.00 48.38 175 ALA A O 1
ATOM 1408 N N . GLY A 1 176 ? -26.751 28.783 21.201 1.00 45.75 176 GLY A N 1
ATOM 1409 C CA . GLY A 1 176 ? -26.563 30.179 20.780 1.00 45.75 176 GLY A CA 1
ATOM 1410 C C . GLY A 1 176 ? -27.824 30.923 20.328 1.00 45.75 176 GLY A C 1
ATOM 1411 O O . GLY A 1 176 ? -27.718 32.067 19.892 1.00 45.75 176 GLY A O 1
ATOM 1412 N N . VAL A 1 177 ? -29.012 30.313 20.386 1.00 49.94 177 VAL A N 1
ATOM 1413 C CA . VAL A 1 177 ? -30.260 30.973 19.978 1.00 49.94 177 VAL A CA 1
ATOM 1414 C C . VAL A 1 177 ? -31.335 30.708 21.029 1.00 49.94 177 VAL A C 1
ATOM 1416 O O . VAL A 1 177 ? -31.594 29.555 21.353 1.00 49.94 177 VAL A O 1
ATOM 1419 N N . LEU A 1 178 ? -31.983 31.791 21.474 1.00 45.56 178 LEU A N 1
ATOM 1420 C CA . LEU A 1 178 ? -33.106 31.896 22.425 1.00 45.56 178 LEU A CA 1
ATOM 1421 C C . LEU A 1 178 ? -32.704 32.100 23.900 1.00 45.56 178 LEU A C 1
ATOM 1423 O O . LEU A 1 178 ? -32.455 31.147 24.626 1.00 45.56 178 LEU A O 1
ATOM 1427 N N . GLN A 1 179 ? -32.692 33.362 24.357 1.00 39.81 179 GLN A N 1
ATOM 1428 C CA . GLN A 1 179 ? -33.802 33.927 25.150 1.00 39.81 179 GLN A CA 1
ATOM 1429 C C . GLN A 1 179 ? -33.510 35.401 25.534 1.00 39.81 179 GLN A C 1
ATOM 1431 O O . GLN A 1 179 ? -32.611 35.673 26.325 1.00 39.81 179 GLN A O 1
ATOM 1436 N N . LEU A 1 180 ? -34.287 36.365 25.015 1.00 40.00 180 LEU A N 1
ATOM 1437 C CA . LEU A 1 180 ? -34.421 37.689 25.653 1.00 40.00 180 LEU A CA 1
ATOM 1438 C C . LEU A 1 180 ? -35.390 37.553 26.848 1.00 40.00 180 LEU A C 1
ATOM 1440 O O . LEU A 1 180 ? -36.436 36.919 26.679 1.00 40.00 180 LEU A O 1
ATOM 1444 N N . PRO A 1 181 ? -35.127 38.149 28.026 1.00 39.66 181 PRO A N 1
ATOM 1445 C CA . PRO A 1 181 ? -36.082 38.123 29.129 1.00 39.66 181 PRO A CA 1
ATOM 1446 C C . PRO A 1 181 ? -37.261 39.063 28.849 1.00 39.66 181 PRO A C 1
ATOM 1448 O O . PRO A 1 181 ? -37.076 40.245 28.557 1.00 39.66 181 PRO A O 1
ATOM 1451 N N . ALA A 1 182 ? -38.481 38.540 28.972 1.00 39.16 182 ALA A N 1
ATOM 1452 C CA . ALA A 1 182 ? -39.703 39.333 28.993 1.00 39.16 182 ALA A CA 1
ATOM 1453 C C . ALA A 1 182 ? -39.797 40.108 30.319 1.00 39.16 182 ALA A C 1
ATOM 1455 O O . ALA A 1 182 ? -39.830 39.502 31.388 1.00 39.16 182 ALA A O 1
ATOM 1456 N N . ILE A 1 183 ? -39.858 41.441 30.254 1.00 40.44 183 ILE A N 1
ATOM 1457 C CA . ILE A 1 183 ? -40.168 42.296 31.408 1.00 40.44 183 ILE A CA 1
ATOM 1458 C C . ILE A 1 183 ? -41.678 42.564 31.403 1.00 40.44 183 ILE A C 1
ATOM 1460 O O . ILE A 1 183 ? -42.196 43.222 30.502 1.00 40.44 183 ILE A O 1
ATOM 1464 N N . GLN A 1 184 ? -42.382 42.033 32.407 1.00 37.06 184 GLN A N 1
ATOM 1465 C CA . GLN A 1 184 ? -43.780 42.350 32.712 1.00 37.06 184 GLN A CA 1
ATOM 1466 C C . GLN A 1 184 ? -43.874 43.548 33.666 1.00 37.06 184 GLN A C 1
ATOM 1468 O O . GLN A 1 184 ? -43.074 43.708 34.584 1.00 37.06 184 GLN A O 1
ATOM 1473 N N . ALA A 1 185 ? -44.868 44.390 33.394 1.00 36.88 185 ALA A N 1
ATOM 1474 C CA . ALA A 1 185 ? -45.109 45.705 33.971 1.00 36.88 185 ALA A CA 1
ATOM 1475 C C . ALA A 1 185 ? -45.848 45.693 35.323 1.00 36.88 185 ALA A C 1
ATOM 1477 O O . ALA A 1 185 ? -46.721 44.856 35.537 1.00 36.88 185 ALA A O 1
ATOM 1478 N N . ALA A 1 186 ? -45.553 46.695 36.164 1.00 35.06 186 ALA A N 1
ATOM 1479 C CA . ALA A 1 186 ? -46.387 47.309 37.218 1.00 35.06 186 ALA A CA 1
ATOM 1480 C C . ALA A 1 186 ? -45.510 48.355 37.957 1.00 35.06 186 ALA A C 1
ATOM 1482 O O . ALA A 1 186 ? -44.343 48.078 38.190 1.00 35.06 186 ALA A O 1
ATOM 1483 N N . ASN A 1 187 ? -45.919 49.543 38.412 1.00 36.47 187 ASN A N 1
ATOM 1484 C CA . ASN A 1 187 ? -47.135 50.343 38.307 1.00 36.47 187 ASN A CA 1
ATOM 1485 C C . ASN A 1 187 ? -46.808 51.750 38.890 1.00 36.47 187 ASN A C 1
ATOM 1487 O O . ASN A 1 187 ? -46.125 51.835 39.904 1.00 36.47 187 ASN A O 1
ATOM 1491 N N . ASN A 1 188 ? -47.366 52.800 38.279 1.00 39.06 188 ASN A N 1
ATOM 1492 C CA . ASN A 1 188 ? -47.823 54.094 38.829 1.00 39.06 188 ASN A CA 1
ATOM 1493 C C . ASN A 1 188 ? -46.916 55.180 39.480 1.00 39.06 188 ASN A C 1
ATOM 1495 O O . ASN A 1 188 ? -46.389 55.031 40.575 1.00 39.06 188 ASN A O 1
ATOM 1499 N N . ASN A 1 189 ? -47.056 56.368 38.856 1.00 41.75 189 ASN A N 1
ATOM 1500 C CA . ASN A 1 189 ? -47.275 57.731 39.391 1.00 41.75 189 ASN A CA 1
ATOM 1501 C C . ASN A 1 189 ? -46.124 58.553 40.010 1.00 41.75 189 ASN A C 1
ATOM 1503 O O . ASN A 1 189 ? -45.758 58.357 41.159 1.00 41.75 189 ASN A O 1
ATOM 1507 N N . ALA A 1 190 ? -45.720 59.628 39.309 1.00 34.47 190 ALA A N 1
ATOM 1508 C CA . ALA A 1 190 ? -46.173 61.021 39.537 1.00 34.47 190 ALA A CA 1
ATOM 1509 C C . ALA A 1 190 ? -45.080 62.076 39.229 1.00 34.47 190 ALA A C 1
ATOM 1511 O O . ALA A 1 190 ? -43.990 62.032 39.779 1.00 34.47 190 ALA A O 1
ATOM 1512 N N . ALA A 1 191 ? -45.445 63.032 38.363 1.00 32.69 191 ALA A N 1
ATOM 1513 C CA . ALA A 1 191 ? -45.095 64.462 38.326 1.00 32.69 191 ALA A CA 1
ATOM 1514 C C . ALA A 1 191 ? -43.709 64.964 38.807 1.00 32.69 191 ALA A C 1
ATOM 1516 O O . ALA A 1 191 ? -43.414 64.918 39.994 1.00 32.69 191 ALA A O 1
ATOM 1517 N N . ALA A 1 192 ? -42.969 65.656 37.921 1.00 37.91 192 ALA A N 1
ATOM 1518 C CA . ALA A 1 192 ? -42.702 67.109 38.015 1.00 37.91 192 ALA A CA 1
ATOM 1519 C C . ALA A 1 192 ? -41.575 67.585 37.062 1.00 37.91 192 ALA A C 1
ATOM 1521 O O . ALA A 1 192 ? -40.457 67.089 37.105 1.00 37.91 192 ALA A O 1
ATOM 1522 N N . LEU A 1 193 ? -41.923 68.568 36.217 1.00 35.59 193 LEU A N 1
ATOM 1523 C CA . LEU A 1 193 ? -41.198 69.810 35.861 1.00 35.59 193 LEU A CA 1
ATOM 1524 C C . LEU A 1 193 ? -39.651 69.773 35.821 1.00 35.59 193 LEU A C 1
ATOM 1526 O O . LEU A 1 193 ? -38.980 69.662 36.836 1.00 35.59 193 LEU A O 1
ATOM 1530 N N . SER A 1 194 ? -39.058 69.889 34.629 1.00 33.38 194 SER A N 1
ATOM 1531 C CA . SER A 1 194 ? -38.583 71.158 34.036 1.00 33.38 194 SER A CA 1
ATOM 1532 C C . SER A 1 194 ? -37.510 71.879 34.856 1.00 33.38 194 SER A C 1
ATOM 1534 O O . SER A 1 194 ? -37.836 72.620 35.779 1.00 33.38 194 SER A O 1
ATOM 1536 N N . GLN A 1 195 ? -36.257 71.801 34.398 1.00 39.50 195 GLN A N 1
ATOM 1537 C CA . GLN A 1 195 ? -35.347 72.943 34.432 1.00 39.50 195 GLN A CA 1
ATOM 1538 C C . GLN A 1 195 ? -34.305 72.859 33.312 1.00 39.50 195 GLN A C 1
ATOM 1540 O O . GLN A 1 195 ? -33.751 71.810 32.999 1.00 39.50 195 GLN A O 1
ATOM 1545 N N . ASN A 1 196 ? -34.147 74.014 32.682 1.00 30.80 196 ASN A N 1
ATOM 1546 C CA . ASN A 1 196 ? -33.472 74.325 31.439 1.00 30.80 196 ASN A CA 1
ATOM 1547 C C . ASN A 1 196 ? -32.302 75.255 31.779 1.00 30.80 196 ASN A C 1
ATOM 1549 O O . ASN A 1 196 ? -32.535 76.270 32.429 1.00 30.80 196 ASN A O 1
ATOM 1553 N N . SER A 1 197 ? -31.103 74.932 31.299 1.00 39.22 197 SER A N 1
ATOM 1554 C CA . SER A 1 197 ? -29.926 75.814 31.241 1.00 39.22 197 SER A CA 1
ATOM 1555 C C . SER A 1 197 ? -29.090 75.289 30.066 1.00 39.22 197 SER A C 1
ATOM 1557 O O . SER A 1 197 ? -28.623 74.158 30.128 1.00 39.22 197 SER A O 1
ATOM 1559 N N . GLY A 1 198 ? -29.105 75.912 28.881 1.00 31.00 198 GLY A N 1
ATOM 1560 C CA . GLY A 1 198 ? -28.224 77.031 28.508 1.00 31.00 198 GLY A CA 1
ATOM 1561 C C . GLY A 1 198 ? -26.783 76.525 28.305 1.00 31.00 198 GLY A C 1
ATOM 1562 O O . GLY A 1 198 ? -26.241 75.905 29.203 1.00 31.00 198 GLY A O 1
ATOM 1563 N N . SER A 1 199 ? -26.060 76.729 27.203 1.00 34.38 199 SER A N 1
ATOM 1564 C CA . SER A 1 199 ? -26.164 77.700 26.110 1.00 34.38 199 SER A CA 1
ATOM 1565 C C . SER A 1 199 ? -24.923 77.553 25.209 1.00 34.38 199 SER A C 1
ATOM 1567 O O . SER A 1 199 ? -23.845 77.308 25.740 1.00 34.38 199 SER A O 1
ATOM 1569 N N . GLY A 1 200 ? -25.068 77.834 23.905 1.00 33.41 200 GLY A N 1
ATOM 1570 C CA . GLY A 1 200 ? -23.994 78.255 22.981 1.00 33.41 200 GLY A CA 1
ATOM 1571 C C . GLY A 1 200 ? -23.034 77.153 22.506 1.00 33.41 200 GLY A C 1
ATOM 1572 O O . GLY A 1 200 ? -22.673 76.265 23.255 1.00 33.41 200 GLY A O 1
ATOM 1573 N N . GLY A 1 201 ? -22.549 77.112 21.271 1.00 31.67 201 GLY A N 1
ATOM 1574 C CA . GLY A 1 201 ? -22.613 78.042 20.152 1.00 31.67 201 GLY A CA 1
ATOM 1575 C C . GLY A 1 201 ? -21.471 77.697 19.183 1.00 31.67 201 GLY A C 1
ATOM 1576 O O . GLY A 1 201 ? -20.358 77.436 19.620 1.00 31.67 201 GLY A O 1
ATOM 1577 N N . SER A 1 202 ? -21.788 77.710 17.886 1.00 34.03 202 SER A N 1
ATOM 1578 C CA . SER A 1 202 ? -20.913 77.976 16.726 1.00 34.03 202 SER A CA 1
ATOM 1579 C C . SER A 1 202 ? -19.616 77.174 16.496 1.00 34.03 202 SER A C 1
ATOM 1581 O O . SER A 1 202 ? -18.603 77.370 17.154 1.00 34.03 202 SER A O 1
ATOM 1583 N N . SER A 1 203 ? -19.659 76.389 15.414 1.00 33.84 203 SER A N 1
ATOM 1584 C CA . SER A 1 203 ? -18.852 76.519 14.183 1.00 33.84 203 SER A CA 1
ATOM 1585 C C . SER A 1 203 ? -17.378 76.941 14.276 1.00 33.84 203 SER A C 1
ATOM 1587 O O . SER A 1 203 ? -17.068 78.059 14.669 1.00 33.84 203 SER A O 1
ATOM 1589 N N . GLY A 1 204 ? -16.483 76.128 13.705 1.00 32.56 204 GLY A N 1
ATOM 1590 C CA . GLY A 1 204 ? -15.115 76.556 13.403 1.00 32.56 204 GLY A CA 1
ATOM 1591 C C . GLY A 1 204 ? -14.255 75.452 12.798 1.00 32.56 204 GLY A C 1
ATOM 1592 O O . GLY A 1 204 ? -13.924 74.475 13.450 1.00 32.56 204 GLY A O 1
ATOM 1593 N N . SER A 1 205 ? -13.934 75.615 11.526 1.00 34.47 205 SER A N 1
ATOM 1594 C CA . SER A 1 205 ? -13.192 74.737 10.622 1.00 34.47 205 SER A CA 1
ATOM 1595 C C . SER A 1 205 ? -11.668 74.687 10.839 1.00 34.47 205 SER A C 1
ATOM 1597 O O . SER A 1 205 ? -11.088 75.612 11.393 1.00 34.47 205 SER A O 1
ATOM 1599 N N . SER A 1 206 ? -11.045 73.695 10.179 1.00 34.19 206 SER A N 1
ATOM 1600 C CA . SER A 1 206 ? -9.750 73.740 9.453 1.00 34.19 206 SER A CA 1
ATOM 1601 C C . SER A 1 206 ? -8.452 73.187 10.100 1.00 34.19 206 SER A C 1
ATOM 1603 O O . SER A 1 206 ? -7.912 73.733 11.047 1.00 34.19 206 SER A O 1
ATOM 1605 N N . LEU A 1 207 ? -7.973 72.087 9.488 1.00 33.00 207 LEU A N 1
ATOM 1606 C CA . LEU A 1 207 ? -6.667 71.868 8.821 1.00 33.00 207 LEU A CA 1
ATOM 1607 C C . LEU A 1 207 ? -5.304 72.116 9.532 1.00 33.00 207 LEU A C 1
ATOM 1609 O O . LEU A 1 207 ? -4.945 73.241 9.843 1.00 33.00 207 LEU A O 1
ATOM 1613 N N . HIS A 1 208 ? -4.465 71.064 9.433 1.00 35.25 208 HIS A N 1
ATOM 1614 C CA . HIS A 1 208 ? -3.028 71.043 9.051 1.00 35.25 208 HIS A CA 1
ATOM 1615 C C . HIS A 1 208 ? -1.907 71.012 10.124 1.00 35.25 208 HIS A C 1
ATOM 1617 O O . HIS A 1 208 ? -1.891 71.807 11.053 1.00 35.25 208 HIS A O 1
ATOM 1623 N N . GLY A 1 209 ? -0.900 70.144 9.879 1.00 32.25 209 GLY A N 1
ATOM 1624 C CA . GLY A 1 209 ? 0.471 70.153 10.452 1.00 32.25 209 GLY A CA 1
ATOM 1625 C C . GLY A 1 209 ? 0.934 68.778 10.994 1.00 32.25 209 GLY A C 1
ATOM 1626 O O . GLY A 1 209 ? 0.387 68.336 11.993 1.00 32.25 209 GLY A O 1
ATOM 1627 N N . GLN A 1 210 ? 1.733 67.954 10.279 1.00 36.59 210 GLN A N 1
ATOM 1628 C CA . GLN A 1 210 ? 3.228 67.875 10.267 1.00 36.59 210 GLN A CA 1
ATOM 1629 C C . GLN A 1 210 ? 3.855 67.560 11.658 1.00 36.59 210 GLN A C 1
ATOM 1631 O O . 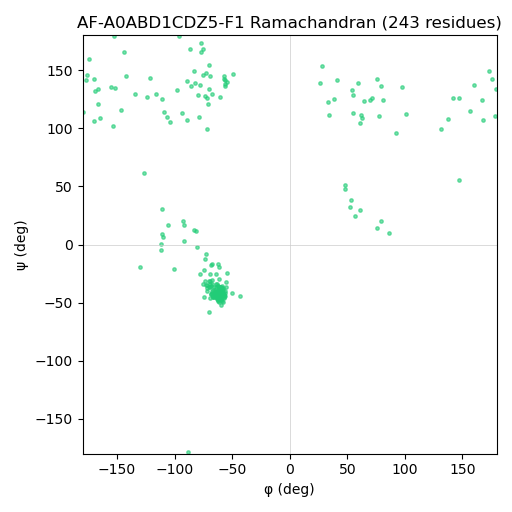GLN A 1 210 ? 3.414 68.137 12.634 1.00 36.59 210 GLN A O 1
ATOM 1636 N N . GLN A 1 211 ? 4.887 66.724 11.897 1.00 34.19 211 GLN A N 1
ATOM 1637 C CA . GLN A 1 211 ? 5.907 66.010 11.103 1.00 34.19 211 GLN A CA 1
ATOM 1638 C C . GLN A 1 211 ? 6.741 65.076 12.045 1.00 34.19 211 GLN A C 1
ATOM 1640 O O . GLN A 1 211 ? 6.782 65.319 13.243 1.00 34.19 211 GLN A O 1
ATOM 1645 N N . MET A 1 212 ? 7.409 64.056 11.469 1.00 31.80 212 MET A N 1
ATOM 1646 C CA . MET A 1 212 ? 8.651 63.313 11.848 1.00 31.80 212 MET A CA 1
ATOM 1647 C C . MET A 1 212 ? 9.149 63.176 13.309 1.00 31.80 212 MET A C 1
ATOM 1649 O O . MET A 1 212 ? 9.367 64.161 14.002 1.00 31.80 212 MET A O 1
ATOM 1653 N N . THR A 1 213 ? 9.623 61.969 13.670 1.00 35.25 213 THR A N 1
ATOM 1654 C CA . THR A 1 213 ? 11.070 61.609 13.774 1.00 35.25 213 THR A CA 1
ATOM 1655 C C . THR A 1 213 ? 11.280 60.148 14.242 1.00 35.25 213 THR A C 1
ATOM 1657 O O . THR A 1 213 ? 10.651 59.676 15.181 1.00 35.25 213 THR A O 1
ATOM 1660 N N . THR A 1 214 ? 12.171 59.426 13.552 1.00 37.75 214 THR A N 1
ATOM 1661 C CA . THR A 1 214 ? 12.927 58.210 13.968 1.00 37.75 214 THR A CA 1
ATOM 1662 C C . THR A 1 214 ? 14.102 58.624 14.896 1.00 37.75 214 THR A C 1
ATOM 1664 O O . THR A 1 214 ? 14.339 59.834 14.927 1.00 37.75 214 THR A O 1
ATOM 1667 N N . PRO A 1 215 ? 14.927 57.760 15.564 1.00 50.59 215 PRO A N 1
ATOM 1668 C CA . PRO A 1 215 ? 15.404 56.435 15.104 1.00 50.59 215 PRO A CA 1
ATOM 1669 C C . PRO A 1 215 ? 15.762 55.374 16.184 1.00 50.59 215 PRO A C 1
ATOM 1671 O O . PRO A 1 215 ? 15.734 55.638 17.380 1.00 50.59 215 PRO A O 1
ATOM 1674 N N . ASN A 1 216 ? 16.179 54.177 15.737 1.00 35.06 216 ASN A N 1
ATOM 1675 C CA . ASN A 1 216 ? 17.554 53.641 15.898 1.00 35.06 216 ASN A CA 1
ATOM 1676 C C . ASN A 1 216 ? 17.633 52.116 16.184 1.00 35.06 216 ASN A C 1
ATOM 1678 O O . ASN A 1 216 ? 17.026 51.646 17.138 1.00 35.06 216 ASN A O 1
ATOM 1682 N N . ASN A 1 217 ? 18.422 51.422 15.336 1.00 39.19 217 ASN A N 1
ATOM 1683 C CA . ASN A 1 217 ? 19.435 50.351 15.540 1.00 39.19 217 ASN A CA 1
ATOM 1684 C C . ASN A 1 217 ? 19.351 49.388 16.745 1.00 39.19 217 ASN A C 1
ATOM 1686 O O . ASN A 1 217 ? 18.944 49.761 17.830 1.00 39.19 217 ASN A O 1
ATOM 1690 N N . ASN A 1 218 ? 19.876 48.158 16.718 1.00 36.44 218 ASN A N 1
ATOM 1691 C CA . ASN A 1 218 ? 20.932 47.493 15.931 1.00 36.44 218 ASN A CA 1
ATOM 1692 C C . ASN A 1 218 ? 20.747 45.974 16.208 1.00 36.44 218 ASN A C 1
ATOM 1694 O O . ASN A 1 218 ? 20.436 45.614 17.338 1.00 36.44 218 ASN A O 1
ATOM 1698 N N . SER A 1 219 ? 20.766 45.076 15.221 1.00 38.53 219 SER A N 1
ATOM 1699 C CA . SER A 1 219 ? 21.948 44.417 14.620 1.00 38.53 219 SER A CA 1
ATOM 1700 C C . SER A 1 219 ? 22.506 43.225 15.400 1.00 38.53 219 SER A C 1
ATOM 1702 O O . SER A 1 219 ? 22.967 43.384 16.527 1.00 38.53 219 SER A O 1
ATOM 1704 N N . SER A 1 220 ? 22.613 42.070 14.726 1.00 37.69 220 SER A N 1
ATOM 1705 C CA . SER A 1 220 ? 23.885 41.480 14.227 1.00 37.69 220 SER A CA 1
ATOM 1706 C C . SER A 1 220 ? 23.733 39.955 14.040 1.00 37.69 220 SER A C 1
ATOM 1708 O O . SER A 1 220 ? 23.350 39.276 14.984 1.00 37.69 220 SER A O 1
ATOM 1710 N N . SER A 1 221 ? 23.820 39.419 12.810 1.00 34.72 221 SER A N 1
ATOM 1711 C CA . SER A 1 221 ? 25.023 38.815 12.163 1.00 34.72 221 SER A CA 1
ATOM 1712 C C . SER A 1 221 ? 25.291 37.375 12.654 1.00 34.72 221 SER A C 1
ATOM 1714 O O . SER A 1 221 ? 25.264 37.129 13.847 1.00 34.72 221 SER A O 1
ATOM 1716 N N . SER A 1 222 ? 25.619 36.348 11.858 1.00 33.00 222 SER A N 1
ATOM 1717 C CA . SER A 1 222 ? 26.566 36.288 10.732 1.00 33.00 222 SER A CA 1
ATOM 1718 C C . SER A 1 222 ? 26.506 34.887 10.088 1.00 33.00 222 SER A C 1
ATOM 1720 O O . SER A 1 222 ? 26.418 33.917 10.834 1.00 33.00 222 SER A O 1
ATOM 1722 N N . GLN A 1 223 ? 26.673 34.751 8.765 1.00 32.69 223 GLN A N 1
ATOM 1723 C CA . GLN A 1 223 ? 27.374 33.605 8.150 1.00 32.69 223 GLN A CA 1
ATOM 1724 C C . GLN A 1 223 ? 27.619 33.854 6.653 1.00 32.69 223 GLN A C 1
ATOM 1726 O O . GLN A 1 223 ? 26.702 33.775 5.842 1.00 32.69 223 GLN A O 1
ATOM 1731 N N . GLN A 1 224 ? 28.870 34.141 6.289 1.00 35.97 224 GLN A N 1
ATOM 1732 C CA . GLN A 1 224 ? 29.403 33.898 4.947 1.00 35.97 224 GLN A CA 1
ATOM 1733 C C . GLN A 1 224 ? 30.930 33.981 4.987 1.00 35.97 224 GLN A C 1
ATOM 1735 O O . GLN A 1 224 ? 31.482 35.067 5.127 1.00 35.97 224 GLN A O 1
ATOM 1740 N N . GLN A 1 225 ? 31.602 32.837 4.841 1.00 34.06 225 GLN A N 1
ATOM 1741 C CA . GLN A 1 225 ? 32.917 32.769 4.204 1.00 34.06 225 GLN A CA 1
ATOM 1742 C C . GLN A 1 225 ? 33.282 31.316 3.883 1.00 34.06 225 GLN A C 1
ATOM 1744 O O . GLN A 1 225 ? 33.415 30.500 4.789 1.00 34.06 225 GLN A O 1
ATOM 1749 N N . GLN A 1 226 ? 33.520 31.013 2.606 1.00 37.56 226 GLN A N 1
ATOM 1750 C CA . GLN A 1 226 ? 34.642 30.152 2.240 1.00 37.56 226 GLN A CA 1
ATOM 1751 C C . GLN A 1 226 ? 35.088 30.422 0.804 1.00 37.56 226 GLN A C 1
ATOM 1753 O O . GLN A 1 226 ? 34.284 30.616 -0.104 1.00 37.56 226 GLN A O 1
ATOM 1758 N N . GLN A 1 227 ? 36.406 30.507 0.668 1.00 36.88 227 GLN A N 1
ATOM 1759 C CA . GLN A 1 227 ? 37.160 31.057 -0.445 1.00 36.88 227 GLN A CA 1
ATOM 1760 C C . GLN A 1 227 ? 38.077 29.959 -1.003 1.00 36.88 227 GLN A C 1
ATOM 1762 O O . GLN A 1 227 ? 38.601 29.139 -0.251 1.00 36.88 227 GLN A O 1
ATOM 1767 N N . GLN A 1 228 ? 38.242 29.958 -2.327 1.00 40.00 228 GLN A N 1
ATOM 1768 C CA . GLN A 1 228 ? 39.183 29.146 -3.109 1.00 40.00 228 GLN A CA 1
ATOM 1769 C C . GLN A 1 228 ? 40.645 29.345 -2.693 1.00 40.00 228 GLN A C 1
ATOM 1771 O O . GLN A 1 228 ? 41.062 30.490 -2.528 1.00 40.00 228 GLN A O 1
ATOM 1776 N N . VAL A 1 229 ? 41.444 28.265 -2.705 1.00 37.25 229 VAL A N 1
ATOM 1777 C CA . VAL A 1 229 ? 42.915 28.317 -2.828 1.00 37.25 229 VAL A CA 1
ATOM 1778 C C . VAL A 1 229 ? 43.460 27.103 -3.615 1.00 37.25 229 VAL A C 1
ATOM 1780 O O . VAL A 1 229 ? 43.347 25.966 -3.178 1.00 37.25 229 VAL A O 1
ATOM 1783 N N . HIS A 1 230 ? 44.052 27.424 -4.771 1.00 36.12 230 HIS A N 1
ATOM 1784 C CA . HIS A 1 230 ? 45.235 26.884 -5.472 1.00 36.12 230 HIS A CA 1
ATOM 1785 C C . HIS A 1 230 ? 45.453 25.401 -5.845 1.00 36.12 230 HIS A C 1
ATOM 1787 O O . HIS A 1 230 ? 45.430 24.472 -5.046 1.00 36.12 230 HIS A O 1
ATOM 1793 N N . ALA A 1 231 ? 45.867 25.281 -7.111 1.00 38.06 231 ALA A N 1
ATOM 1794 C CA . ALA A 1 231 ? 46.537 24.175 -7.775 1.00 38.06 231 ALA A CA 1
ATOM 1795 C C . ALA A 1 231 ? 48.028 24.051 -7.400 1.00 38.06 231 ALA A C 1
ATOM 1797 O O . ALA A 1 231 ? 48.706 25.071 -7.278 1.00 38.06 231 ALA A O 1
ATOM 1798 N N . ASN A 1 232 ? 48.545 22.815 -7.333 1.00 34.00 232 ASN A N 1
ATOM 1799 C CA . ASN A 1 232 ? 49.781 22.376 -8.008 1.00 34.00 232 ASN A CA 1
ATOM 1800 C C . ASN A 1 232 ? 50.042 20.875 -7.772 1.00 34.00 232 ASN A C 1
ATOM 1802 O O . ASN A 1 232 ? 49.881 20.404 -6.650 1.00 34.00 232 ASN A O 1
ATOM 1806 N N . GLY A 1 233 ? 50.529 20.153 -8.793 1.00 33.25 233 GLY A N 1
ATOM 1807 C CA . GLY A 1 233 ? 51.171 18.845 -8.589 1.00 33.25 233 GLY A CA 1
ATOM 1808 C C . GLY A 1 233 ? 50.991 17.800 -9.693 1.00 33.25 233 GLY A C 1
ATOM 1809 O O . GLY A 1 233 ? 50.547 16.696 -9.406 1.00 33.25 233 GLY A O 1
ATOM 1810 N N . SER A 1 234 ? 51.349 18.106 -10.942 1.00 36.06 234 SER A N 1
ATOM 1811 C CA . SER A 1 234 ? 51.492 17.110 -12.016 1.00 36.06 234 SER A CA 1
ATOM 1812 C C . SER A 1 234 ? 52.976 16.827 -12.279 1.00 36.06 234 SER A C 1
ATOM 1814 O O . SER A 1 234 ? 53.669 17.647 -12.879 1.00 36.06 234 SER A O 1
ATOM 1816 N N . GLY A 1 235 ? 53.449 15.666 -11.818 1.00 36.34 235 GLY A N 1
ATOM 1817 C CA . GLY A 1 235 ? 54.733 15.047 -12.162 1.00 36.34 235 GLY A CA 1
ATOM 1818 C C . GLY A 1 235 ? 54.463 13.638 -12.694 1.00 36.34 235 GLY A C 1
ATOM 1819 O O . GLY A 1 235 ? 53.707 12.890 -12.082 1.00 36.34 235 GLY A O 1
ATOM 1820 N N . GLY A 1 236 ? 54.985 13.333 -13.882 1.00 33.06 236 GLY A N 1
ATOM 1821 C CA . GLY A 1 236 ? 54.545 12.205 -14.705 1.00 33.06 236 GLY A CA 1
ATOM 1822 C C . GLY A 1 236 ? 55.230 10.861 -14.464 1.00 33.06 236 GLY A C 1
ATOM 1823 O O . GLY A 1 236 ? 56.139 10.736 -13.651 1.00 33.06 236 GLY A O 1
ATO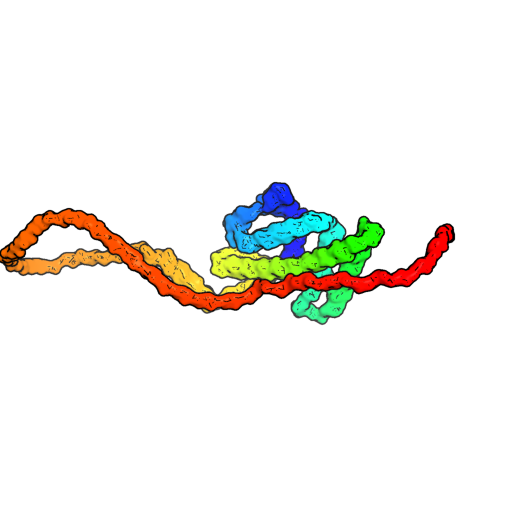M 1824 N N . SER A 1 237 ? 54.818 9.869 -15.256 1.00 39.69 237 SER A N 1
ATOM 1825 C CA . SER A 1 237 ? 55.708 8.924 -15.943 1.00 39.69 237 SER A CA 1
ATOM 1826 C C . SER A 1 237 ? 54.925 8.096 -16.962 1.00 39.69 237 SER A C 1
ATOM 1828 O O . SER A 1 237 ? 53.845 7.581 -16.687 1.00 39.69 237 SER A O 1
ATOM 1830 N N . SER A 1 238 ? 55.499 8.036 -18.157 1.00 40.84 238 SER A N 1
ATOM 1831 C CA . SER A 1 238 ? 55.081 7.304 -19.348 1.00 40.84 238 SER A CA 1
ATOM 1832 C C . SER A 1 238 ? 55.246 5.785 -19.205 1.00 40.84 238 SER A C 1
ATOM 1834 O O . SER A 1 238 ? 56.170 5.336 -18.531 1.00 40.84 238 SER A O 1
ATOM 1836 N N . GLY A 1 239 ? 54.458 5.000 -19.954 1.00 37.62 239 GLY A N 1
ATOM 1837 C CA . GLY A 1 239 ? 54.825 3.618 -20.296 1.00 37.62 239 GLY A CA 1
ATOM 1838 C C . GLY A 1 239 ? 53.708 2.750 -20.897 1.00 37.62 239 GLY A C 1
ATOM 1839 O O . GLY A 1 239 ? 52.847 2.315 -20.149 1.00 37.62 239 GLY A O 1
ATOM 1840 N N . GLY A 1 240 ? 53.796 2.482 -22.216 1.00 37.94 240 GLY A N 1
ATOM 1841 C CA . GLY A 1 240 ? 53.333 1.278 -22.962 1.00 37.94 240 GLY A CA 1
ATOM 1842 C C . GLY A 1 240 ? 51.828 0.948 -22.948 1.00 37.94 240 GLY A C 1
ATOM 1843 O O . GLY A 1 240 ? 51.292 0.628 -21.903 1.00 37.94 240 GLY A O 1
ATOM 1844 N N . MET A 1 241 ? 51.027 1.036 -24.018 1.00 41.03 241 MET A N 1
ATOM 1845 C CA . MET A 1 241 ? 51.122 0.460 -25.375 1.00 41.03 241 MET A CA 1
ATOM 1846 C C . MET A 1 241 ? 51.090 -1.086 -25.403 1.00 41.03 241 MET A C 1
ATOM 1848 O O . MET A 1 241 ? 52.087 -1.708 -25.050 1.00 41.03 241 MET A O 1
ATOM 1852 N N . LEU A 1 242 ? 49.961 -1.643 -25.891 1.00 40.78 242 LEU A N 1
ATOM 1853 C CA . LEU A 1 242 ? 49.795 -2.748 -26.872 1.00 40.78 242 LEU A CA 1
ATOM 1854 C C . LEU A 1 242 ? 48.694 -3.785 -26.528 1.00 40.78 242 LEU A C 1
ATOM 1856 O O . LEU A 1 242 ? 48.828 -4.573 -25.602 1.00 40.78 242 LEU A O 1
ATOM 1860 N N . ASP A 1 243 ? 47.607 -3.707 -27.309 1.00 41.22 243 ASP A N 1
ATOM 1861 C CA . ASP A 1 243 ? 47.007 -4.726 -28.200 1.00 41.22 243 ASP A CA 1
ATOM 1862 C C . ASP A 1 243 ? 46.865 -6.227 -27.846 1.00 41.22 243 ASP A C 1
ATOM 1864 O O . ASP A 1 243 ? 47.819 -6.881 -27.440 1.00 41.22 243 ASP A O 1
ATOM 1868 N N . GLN A 1 244 ? 45.695 -6.750 -28.286 1.00 38.19 244 GLN A N 1
ATOM 1869 C CA . GLN A 1 244 ? 45.358 -8.124 -28.746 1.00 38.19 244 GLN A CA 1
ATOM 1870 C C . GLN A 1 244 ? 45.341 -9.224 -27.657 1.00 38.19 244 GLN A C 1
ATOM 1872 O O . GLN A 1 244 ? 46.310 -9.409 -26.936 1.00 38.19 244 GLN A O 1
ATOM 1877 N N . VAL A 1 245 ? 44.275 -10.006 -27.430 1.00 46.72 245 VAL A N 1
ATOM 1878 C CA . VAL A 1 245 ? 43.393 -10.836 -28.285 1.00 46.72 245 VAL A CA 1
ATOM 1879 C C . VAL A 1 245 ? 42.136 -11.171 -27.478 1.00 46.72 245 VAL A C 1
ATOM 1881 O O . VAL A 1 245 ? 42.280 -11.358 -26.248 1.00 46.72 245 VAL A O 1
#

pLDDT: mean 75.64, std 25.81, range [30.8, 98.62]

Nearest PDB structures (foldseek):
  2r40-assembly1_D  TM=9.863E-01  e=7.015E-16  Heliothis virescens
  1r1k-assembly1_D  TM=9.875E-01  e=1.252E-14  Heliothis virescens
  7bjv-assembly1_D  TM=9.585E-01  e=1.134E-14  Heliothis virescens
  7bjv-assembly2_E  TM=9.558E-01  e=1.774E-14  Heliothis virescens
  7bjv-assembly3_F  TM=9.570E-01  e=5.845E-14  Heliothis virescens

InterPro domains:
  IPR000536 Nuclear hormone receptor, ligand-binding domain [PF00104] (2-140)
  IPR000536 Nuclear hormone receptor, ligand-binding domain [PS51843] (1-157)
  IPR000536 Nuclear hormone receptor, ligand-binding domain [SM00430] (1-128)
  IPR001723 Nuclear hormone receptor [PR00398] (57-72)
  IPR001723 Nuclear hormone receptor [PR00398] (116-133)
  IPR003069 Ecdysteroid receptor [PR01283] (16-29)
  IPR003069 Ecdysteroid receptor [PR01283] (44-62)
  IPR003069 Ecdysteroid receptor [PR01283] (118-135)
  IPR003069 Ecdysteroid receptor [PR01283] (137-155)
  IPR035500 Nuclear hormone receptor-like domain superfamily [G3DSA:1.10.565.10] (1-158)
  IPR035500 Nuclear hormone receptor-like domain superfamily [SSF48508] (1-155)
  IPR050234 Nuclear hormone receptor family NR1 subfamily [PTHR24082] (2-154)

Organism: Culex pipiens pipiens (NCBI:txid38569)

Mean predicted aligned error: 16.35 Å

Radius of gyration: 36.47 Å; Cα contacts (8 Å, |Δi|>4): 137; chains: 1; bounding box: 104×97×68 Å